Protein AF-J0CXT7-F1 (afdb_monomer)

Radius of gyration: 29.37 Å; Cα contacts (8 Å, |Δi|>4): 148; chains: 1; bounding box: 77×51×91 Å

Mean predicted aligned error: 16.29 Å

Foldseek 3Di:
DDDDPPVVVVVVCCVCCVPPVVVVPVPDDDDPPDPDPDPCDVVVVVPVVAFDPQLVQQLVQVWWWWWFDFDADPVRDDTDTDIDTDRSVCLRVQDDPDPPTRIDTPPGLRQPVVLLVLLLVLLVLVVVLVVPDPVDVPQDPVNVVVSVVSVVVSVVSVVVVVVVVVPDDDVVSNVVSNVNNVVVNVVVVPPPPPPPPPPPPDDDDDDDDDDPPPDPPVVVVVVVPPPPPPDPDDDPDDDDDD

Organism: Auricularia subglabra (strain TFB-10046 / SS5) (NCBI:txid717982)

InterPro domains:
  IPR019388 Fat storage-inducing transmembrane protein [PF10261] (48-131)
  IPR019388 Fat storage-inducing transmembrane protein [PF10261] (144-186)
  IPR019388 Fat storage-inducing transmembrane protein [PTHR23129] (106-190)

Solvent-accessible surface area (backbone atoms only — not comparable to full-atom values): 15304 Å² total; per-residue (Å²): 133,86,77,76,58,64,72,62,55,55,52,50,51,53,52,51,58,67,62,53,48,60,61,59,59,71,73,52,89,75,73,90,82,71,92,62,89,68,96,63,61,74,64,64,68,50,56,77,71,48,65,54,69,66,58,53,50,19,49,74,57,63,21,45,15,35,30,59,39,81,42,79,49,96,81,75,78,58,80,47,74,44,76,44,81,48,66,47,66,48,42,65,68,64,59,73,87,48,101,80,33,74,63,39,76,38,82,37,60,69,60,42,63,67,53,23,54,52,42,37,53,46,53,53,52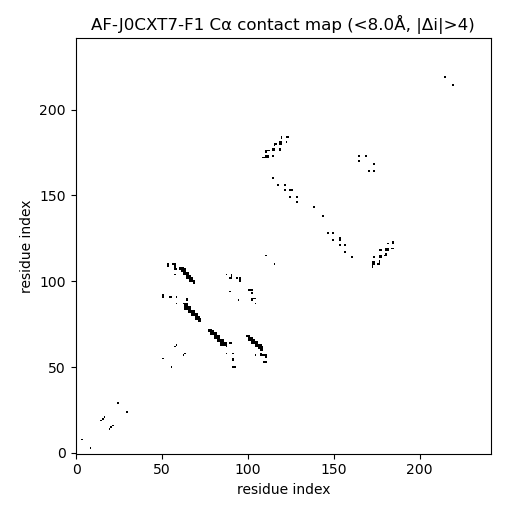,51,48,56,54,62,72,71,54,76,85,51,95,73,64,49,72,65,56,54,52,49,53,53,52,51,52,50,50,48,51,50,53,52,47,55,49,52,58,52,54,75,77,55,77,62,71,66,47,51,51,51,14,46,52,52,15,52,52,53,50,55,57,72,66,54,78,76,73,68,79,68,69,74,76,82,72,87,82,71,95,76,80,94,74,83,84,79,80,79,69,61,69,69,62,57,61,58,63,71,62,73,69,80,83,72,76,94,77,86,84,87,76,88,80,82,92,128

pLDDT: mean 71.26, std 15.74, range [32.5, 93.62]

Structure (mmCIF, N/CA/C/O backbone):
data_AF-J0CXT7-F1
#
_entry.id   AF-J0CXT7-F1
#
loop_
_atom_site.group_PDB
_atom_site.id
_atom_site.type_symbol
_atom_site.label_atom_id
_atom_site.label_alt_id
_atom_site.label_comp_id
_atom_site.label_asym_id
_atom_site.label_entity_id
_atom_site.label_seq_id
_atom_site.pdbx_PDB_ins_code
_atom_site.Cartn_x
_atom_site.Cartn_y
_atom_site.Cartn_z
_atom_site.occupancy
_atom_site.B_iso_or_equiv
_atom_site.auth_seq_id
_atom_site.auth_comp_id
_atom_site.auth_asym_id
_atom_site.auth_atom_id
_atom_site.pdbx_PDB_model_num
ATOM 1 N N . MET A 1 1 ? 24.341 11.330 8.373 1.00 32.50 1 MET A N 1
ATOM 2 C CA . MET A 1 1 ? 23.721 11.430 7.034 1.00 32.50 1 MET A CA 1
ATOM 3 C C . MET A 1 1 ? 24.306 12.651 6.348 1.00 32.50 1 MET A C 1
ATOM 5 O O . MET A 1 1 ? 24.223 13.713 6.956 1.00 32.50 1 MET A O 1
ATOM 9 N N . PRO A 1 2 ? 24.965 12.528 5.184 1.00 43.97 2 PRO A N 1
ATOM 10 C CA . PRO A 1 2 ? 25.492 13.695 4.497 1.00 43.97 2 PRO A CA 1
ATOM 11 C C . PRO A 1 2 ? 24.316 14.447 3.872 1.00 43.97 2 PRO A C 1
ATOM 13 O O . PRO A 1 2 ? 23.500 13.866 3.158 1.00 43.97 2 PRO A O 1
ATOM 16 N N . LEU A 1 3 ? 24.202 15.727 4.209 1.00 41.09 3 LEU A N 1
ATOM 17 C CA . LEU A 1 3 ? 23.276 16.648 3.569 1.00 41.09 3 LEU A CA 1
ATOM 18 C C . LEU A 1 3 ? 23.666 16.733 2.092 1.00 41.09 3 LEU A C 1
ATOM 20 O O . LEU A 1 3 ? 24.806 17.079 1.778 1.00 41.09 3 LEU A O 1
ATOM 24 N N . LEU A 1 4 ? 22.737 16.384 1.198 1.00 43.12 4 LEU A N 1
ATOM 25 C CA . LEU A 1 4 ? 22.879 16.693 -0.221 1.00 43.12 4 LEU A CA 1
ATOM 26 C C . LEU A 1 4 ? 23.173 18.195 -0.335 1.00 43.12 4 LEU A C 1
ATOM 28 O O . LEU A 1 4 ? 22.527 19.014 0.323 1.00 43.12 4 LEU A O 1
ATOM 32 N N . SER A 1 5 ? 24.179 18.561 -1.122 1.00 58.72 5 SER A N 1
ATOM 33 C CA . SER A 1 5 ? 24.510 19.962 -1.341 1.00 58.72 5 SER A CA 1
ATOM 34 C C . SER A 1 5 ? 23.296 20.669 -1.955 1.00 58.72 5 SER A C 1
ATOM 36 O O . SER A 1 5 ? 22.745 20.210 -2.955 1.00 58.72 5 SER A O 1
ATOM 38 N N . ARG A 1 6 ? 22.889 21.800 -1.356 1.00 66.19 6 ARG A N 1
ATOM 39 C CA . ARG A 1 6 ? 21.779 22.663 -1.812 1.00 66.19 6 ARG A CA 1
ATOM 40 C C . ARG A 1 6 ? 21.629 22.791 -3.341 1.00 66.19 6 ARG A C 1
ATOM 42 O O . ARG A 1 6 ? 20.509 22.612 -3.804 1.00 66.19 6 ARG A O 1
ATOM 49 N N . PRO A 1 7 ? 22.695 22.970 -4.152 1.00 63.66 7 PRO A N 1
ATOM 50 C CA . PRO A 1 7 ? 22.540 23.068 -5.608 1.00 63.66 7 PRO A CA 1
ATOM 51 C C . PRO A 1 7 ? 21.915 21.834 -6.279 1.00 63.66 7 PRO A C 1
ATOM 53 O O . PRO A 1 7 ? 21.236 21.971 -7.292 1.00 63.66 7 PRO A O 1
ATOM 56 N N . VAL A 1 8 ? 22.116 20.629 -5.737 1.00 62.97 8 VAL A N 1
ATOM 57 C CA . VAL A 1 8 ? 21.516 19.401 -6.291 1.00 62.97 8 VAL A CA 1
ATOM 58 C C . VAL A 1 8 ? 20.029 19.326 -5.946 1.00 62.97 8 VAL A C 1
ATOM 60 O O . VAL A 1 8 ? 19.229 18.853 -6.752 1.00 62.97 8 VAL A O 1
ATOM 63 N N . GLN A 1 9 ? 19.653 19.823 -4.769 1.00 64.62 9 GLN A N 1
ATOM 64 C CA . GLN A 1 9 ? 18.266 19.852 -4.319 1.00 64.62 9 GLN A CA 1
ATOM 65 C C . GLN A 1 9 ? 17.447 20.876 -5.116 1.00 64.62 9 GLN A C 1
ATOM 67 O O . GLN A 1 9 ? 16.367 20.541 -5.602 1.00 64.62 9 GLN A O 1
ATOM 72 N N . ASP A 1 10 ? 18.025 22.049 -5.379 1.00 63.94 10 ASP A N 1
ATOM 73 C CA . ASP A 1 10 ? 17.398 23.091 -6.196 1.00 63.94 10 ASP A CA 1
ATOM 74 C C . ASP A 1 10 ? 17.225 22.632 -7.659 1.00 63.94 10 ASP A C 1
ATOM 76 O O . ASP A 1 10 ? 16.180 22.853 -8.275 1.00 63.94 10 ASP A O 1
ATOM 80 N N . ALA A 1 11 ? 18.203 21.910 -8.222 1.00 60.38 11 ALA A N 1
ATOM 81 C CA . ALA A 1 11 ? 18.101 21.359 -9.577 1.00 60.38 11 ALA A CA 1
ATOM 82 C C . ALA A 1 11 ? 17.015 20.272 -9.698 1.00 60.38 11 ALA A C 1
ATOM 84 O O . ALA A 1 11 ? 16.321 20.188 -10.720 1.00 60.38 11 ALA A O 1
ATOM 85 N N . LEU A 1 12 ? 16.838 19.455 -8.654 1.00 53.53 12 LEU A N 1
ATOM 86 C CA . LEU A 1 12 ? 15.830 18.396 -8.624 1.00 53.53 12 LEU A CA 1
ATOM 87 C C . LEU A 1 12 ? 14.412 18.972 -8.486 1.00 53.53 12 LEU A C 1
ATOM 89 O O . LEU A 1 12 ? 13.514 18.549 -9.217 1.00 53.53 12 LEU A O 1
ATOM 93 N N . GLU A 1 13 ? 14.219 19.973 -7.621 1.00 60.25 13 GLU A N 1
ATOM 94 C CA . GLU A 1 13 ? 12.932 20.667 -7.475 1.00 60.25 13 GLU A CA 1
ATOM 95 C C . GLU A 1 13 ? 12.542 21.410 -8.755 1.00 60.25 13 GLU A C 1
ATOM 97 O O . GLU A 1 13 ? 11.406 21.284 -9.215 1.00 60.25 13 GLU A O 1
ATOM 102 N N . THR A 1 14 ? 13.491 22.095 -9.399 1.00 69.75 14 THR A N 1
ATOM 103 C CA . THR A 1 14 ? 13.219 22.837 -10.641 1.00 69.75 14 THR A CA 1
ATOM 104 C C . THR A 1 14 ? 12.844 21.898 -11.794 1.00 69.75 14 THR A C 1
ATOM 106 O O . THR A 1 14 ? 11.955 22.202 -12.593 1.00 69.75 14 THR A O 1
ATOM 109 N N . THR A 1 15 ? 13.462 20.716 -11.860 1.00 54.88 15 THR A N 1
ATOM 110 C CA . THR A 1 15 ? 13.179 19.729 -12.914 1.00 54.88 15 THR A CA 1
ATOM 111 C C . THR A 1 15 ? 11.826 19.042 -12.699 1.00 54.88 15 THR A C 1
ATOM 113 O O . THR A 1 15 ? 11.047 18.912 -13.648 1.00 54.88 15 THR A O 1
ATOM 116 N N . LEU A 1 16 ? 11.504 18.651 -11.460 1.00 47.69 16 LEU A N 1
ATOM 117 C CA . LEU A 1 16 ? 10.246 17.972 -11.125 1.00 47.69 16 LEU A CA 1
ATOM 118 C C . LEU A 1 16 ? 9.030 18.905 -11.199 1.00 47.69 16 LEU A C 1
ATOM 120 O O . LEU A 1 16 ? 7.997 18.517 -11.750 1.00 47.69 16 LEU A O 1
ATOM 124 N N . LEU A 1 17 ? 9.147 20.141 -10.705 1.00 51.38 17 LEU A N 1
ATOM 125 C CA . LEU A 1 17 ? 8.053 21.118 -10.743 1.00 51.38 17 LEU A CA 1
ATOM 126 C C . LEU A 1 17 ? 7.865 21.722 -12.142 1.00 51.38 17 LEU A C 1
ATOM 128 O O . LEU A 1 17 ? 6.733 21.987 -12.544 1.00 51.38 17 LEU A O 1
ATOM 132 N N . GLY A 1 18 ? 8.947 21.894 -12.910 1.00 48.88 18 GLY A N 1
ATOM 133 C CA . GLY A 1 18 ? 8.902 22.555 -14.215 1.00 48.88 18 GLY A CA 1
ATOM 134 C C . GLY A 1 18 ? 8.390 21.689 -15.370 1.00 48.88 18 GLY A C 1
ATOM 135 O O . GLY A 1 18 ? 7.760 22.214 -16.284 1.00 48.88 18 GLY A O 1
ATOM 136 N N . THR A 1 19 ? 8.630 20.371 -15.355 1.00 49.56 19 THR A N 1
ATOM 137 C CA . THR A 1 19 ? 8.323 19.514 -16.524 1.00 49.56 19 THR A CA 1
ATOM 138 C C . THR A 1 19 ? 7.198 18.509 -16.308 1.00 49.56 19 THR A C 1
ATOM 140 O O . THR A 1 19 ? 6.481 18.196 -17.257 1.00 49.56 19 THR A O 1
ATOM 143 N N . VAL A 1 20 ? 6.997 18.020 -15.082 1.00 46.44 20 VAL A N 1
ATOM 144 C CA . VAL A 1 20 ? 6.042 16.929 -14.818 1.00 46.44 20 VAL A CA 1
ATOM 145 C C . VAL A 1 20 ? 4.670 17.467 -14.404 1.00 46.44 20 VAL A C 1
ATOM 147 O O . VAL A 1 20 ? 3.638 16.990 -14.878 1.00 46.44 20 VAL A O 1
ATOM 150 N N . TYR A 1 21 ? 4.644 18.514 -13.579 1.00 40.66 21 TYR A N 1
ATOM 151 C CA . TYR A 1 21 ? 3.407 19.097 -13.055 1.00 40.66 21 TYR A CA 1
ATOM 152 C C . TYR A 1 21 ? 2.487 19.763 -14.102 1.00 40.66 21 TYR A C 1
ATOM 154 O O . TYR A 1 21 ? 1.280 19.502 -14.063 1.00 40.66 21 TYR A O 1
ATOM 162 N N . PRO A 1 22 ? 2.975 20.561 -15.077 1.00 48.91 22 PRO A N 1
ATOM 163 C CA . PRO A 1 22 ? 2.078 21.207 -16.042 1.00 48.91 22 PRO A CA 1
ATOM 164 C C . PRO A 1 22 ? 1.479 20.225 -17.065 1.00 48.91 22 PRO A C 1
ATOM 166 O O . PRO A 1 22 ? 0.385 20.462 -17.577 1.00 48.91 22 PRO A O 1
ATOM 169 N N . VAL A 1 23 ? 2.138 19.088 -17.320 1.00 47.50 23 VAL A N 1
ATOM 170 C CA . VAL A 1 23 ? 1.636 18.049 -18.241 1.00 47.50 23 VAL A CA 1
ATOM 171 C C . VAL A 1 23 ? 0.480 17.254 -17.617 1.00 47.50 23 VAL A C 1
ATOM 173 O O . VAL A 1 23 ? -0.478 16.909 -18.313 1.00 47.50 23 VAL A O 1
ATOM 176 N N . LEU A 1 24 ? 0.515 17.029 -16.299 1.00 42.69 24 LEU A N 1
ATOM 177 C CA . LEU A 1 24 ? -0.575 16.387 -15.554 1.00 42.69 24 LEU A CA 1
ATOM 178 C C . LEU A 1 24 ? -1.751 17.341 -15.286 1.00 42.69 24 LEU A C 1
ATOM 180 O O . LEU A 1 24 ? -2.903 16.921 -15.364 1.00 42.69 24 LEU A O 1
ATOM 184 N N . ALA A 1 25 ? -1.487 18.627 -15.027 1.00 48.12 25 ALA A N 1
ATOM 185 C CA . ALA A 1 25 ? -2.538 19.611 -14.751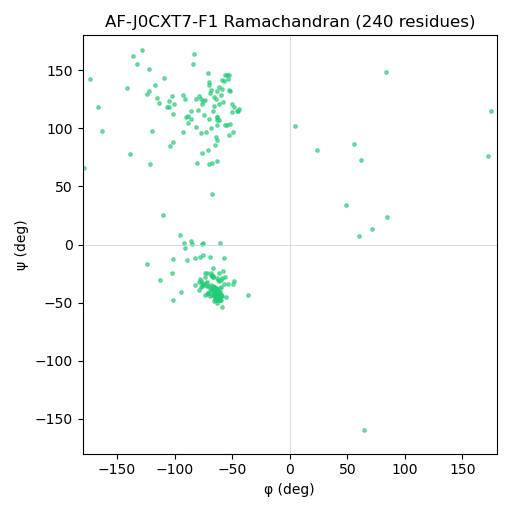 1.00 48.12 25 ALA A CA 1
ATOM 186 C C . ALA A 1 25 ? -3.337 20.030 -16.003 1.00 48.12 25 ALA A C 1
ATOM 188 O O . ALA A 1 25 ? -4.508 20.380 -15.892 1.00 48.12 25 ALA A O 1
ATOM 189 N N . SER A 1 26 ? -2.738 19.970 -17.199 1.00 49.56 26 SER A N 1
ATOM 190 C CA . SER A 1 26 ? -3.394 20.415 -18.440 1.00 49.56 26 SER A CA 1
ATOM 191 C C . SER A 1 26 ? -4.213 19.332 -19.160 1.00 49.56 26 SER A C 1
ATOM 193 O O . SER A 1 26 ? -4.967 19.666 -20.074 1.00 49.56 26 SER A O 1
ATOM 195 N N . THR A 1 27 ? -4.073 18.049 -18.810 1.00 48.03 27 THR A N 1
ATOM 196 C CA . THR A 1 27 ? -4.713 16.936 -19.547 1.00 48.03 27 THR A CA 1
ATOM 197 C C . THR A 1 27 ? -5.969 16.374 -18.876 1.00 48.03 27 THR A C 1
ATOM 199 O O . THR A 1 27 ? -6.761 15.701 -19.534 1.00 48.03 27 THR A O 1
ATOM 202 N N . CYS A 1 28 ? -6.222 16.732 -17.616 1.00 41.56 28 CYS A N 1
ATOM 203 C CA . CYS A 1 28 ? -7.461 16.436 -16.903 1.00 41.56 28 CYS A CA 1
ATOM 204 C C . CYS A 1 28 ? -8.095 17.764 -16.489 1.00 41.56 28 CYS A C 1
ATOM 206 O O . CYS A 1 28 ? -7.677 18.343 -15.494 1.00 41.56 28 CYS A O 1
ATOM 208 N N . GLY A 1 29 ? -9.059 18.266 -17.266 1.00 45.59 29 GLY A N 1
ATOM 209 C CA . GLY A 1 29 ? -9.725 19.549 -17.022 1.00 45.59 29 GLY A CA 1
ATOM 210 C C . GLY A 1 29 ? -10.287 19.666 -15.603 1.00 45.59 29 GLY A C 1
ATOM 211 O O . GLY A 1 29 ? -11.406 19.237 -15.331 1.00 45.59 29 GLY A O 1
ATOM 212 N N . TYR A 1 30 ? -9.499 20.249 -14.703 1.00 46.53 30 TYR A N 1
ATOM 213 C CA . TYR A 1 30 ? -9.924 20.663 -13.379 1.00 46.53 30 TYR A CA 1
ATOM 214 C C . TYR A 1 30 ? -10.454 22.089 -13.509 1.00 46.53 30 TYR A C 1
ATOM 216 O O . TYR A 1 30 ? -9.682 23.025 -13.695 1.00 46.53 30 TYR A O 1
ATOM 224 N N . ASP A 1 31 ? -11.779 22.231 -13.483 1.00 58.47 31 ASP A N 1
ATOM 225 C CA . ASP A 1 31 ? -12.474 23.518 -13.482 1.00 58.47 31 ASP A CA 1
ATOM 226 C C . ASP A 1 31 ? -12.586 24.031 -12.030 1.00 58.47 31 ASP A C 1
ATOM 228 O O . ASP A 1 31 ? -13.349 23.467 -11.238 1.00 58.47 31 ASP A O 1
ATOM 232 N N . PRO A 1 32 ? -11.836 25.079 -11.636 1.00 52.75 32 PRO A N 1
ATOM 233 C CA . PRO A 1 32 ? -11.856 25.604 -10.272 1.00 52.75 32 PRO A CA 1
ATOM 234 C C . PRO A 1 32 ? -13.117 26.433 -9.944 1.00 52.75 32 PRO A C 1
ATOM 236 O O . PRO A 1 32 ? -13.233 26.945 -8.831 1.00 52.75 32 PRO A O 1
ATOM 239 N N . GLY A 1 33 ? -14.076 26.583 -10.869 1.00 52.88 33 GLY A N 1
ATOM 240 C CA . GLY A 1 33 ? -15.165 27.561 -10.760 1.00 52.88 33 GLY A CA 1
ATOM 241 C C . GLY A 1 33 ? -16.466 27.112 -10.082 1.00 52.88 33 GLY A C 1
ATOM 242 O O . GLY A 1 33 ? -17.379 27.928 -9.941 1.00 52.88 33 GLY A O 1
ATOM 243 N N . ARG A 1 34 ? -16.617 25.849 -9.654 1.00 46.41 34 ARG A N 1
ATOM 244 C CA . ARG A 1 34 ? -17.921 25.317 -9.193 1.00 46.41 34 ARG A CA 1
ATOM 245 C C . ARG A 1 34 ? -17.908 24.794 -7.755 1.00 46.41 34 ARG A C 1
ATOM 247 O O . ARG A 1 34 ? -18.100 23.612 -7.490 1.00 46.41 34 ARG A O 1
ATOM 254 N N . SER A 1 35 ? -17.768 25.711 -6.798 1.00 49.69 35 SER A N 1
ATOM 255 C CA . SER A 1 35 ? -18.000 25.446 -5.371 1.00 49.69 35 SER A CA 1
ATOM 256 C C . SER A 1 35 ? -19.504 25.390 -5.053 1.00 49.69 35 SER A C 1
ATOM 258 O O . SER A 1 35 ? -20.107 26.333 -4.545 1.00 49.69 35 SER A O 1
ATOM 260 N N . ARG A 1 36 ? -20.143 24.259 -5.369 1.00 54.97 36 ARG A N 1
ATOM 261 C CA . ARG A 1 36 ? -21.344 23.792 -4.660 1.00 54.97 36 ARG A CA 1
ATOM 262 C C . ARG A 1 36 ? -20.944 22.510 -3.948 1.00 54.97 36 ARG A C 1
ATOM 264 O O . ARG A 1 36 ? -20.479 21.587 -4.606 1.00 54.97 36 ARG A O 1
ATOM 271 N N . ARG A 1 37 ? -21.090 22.466 -2.617 1.00 49.00 37 ARG A N 1
ATOM 272 C CA . ARG A 1 37 ? -20.783 21.277 -1.803 1.00 49.00 37 ARG A CA 1
ATOM 273 C C . ARG A 1 37 ? -21.472 20.054 -2.431 1.00 49.00 37 ARG A C 1
ATOM 275 O O . ARG A 1 37 ? -22.704 20.037 -2.461 1.00 49.00 37 ARG A O 1
ATOM 282 N N . PRO A 1 38 ? -20.726 19.068 -2.958 1.00 49.12 38 PRO A N 1
ATOM 283 C CA . PRO A 1 38 ? -21.343 17.915 -3.587 1.00 49.12 38 PRO A CA 1
ATOM 284 C C . PRO A 1 38 ? -22.048 17.062 -2.516 1.00 49.12 38 PRO A C 1
ATOM 286 O O . PRO A 1 38 ? -21.442 16.766 -1.480 1.00 49.12 38 PRO A O 1
ATOM 289 N N . PRO A 1 39 ? -2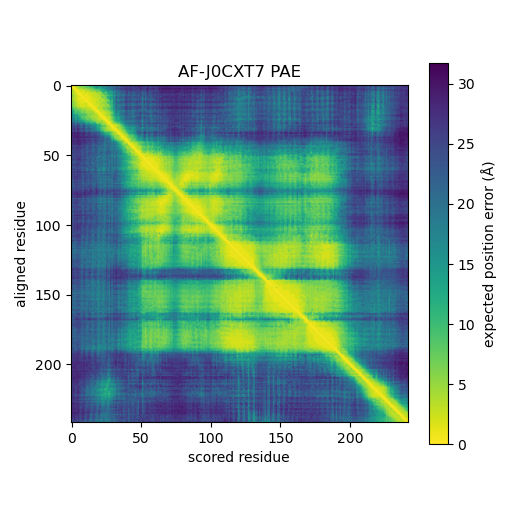3.305 16.635 -2.736 1.00 47.44 39 PRO A N 1
ATOM 290 C CA . PRO A 1 39 ? -23.932 15.564 -1.971 1.00 47.44 39 PRO A CA 1
ATOM 291 C C . PRO A 1 39 ? -23.258 14.246 -2.367 1.00 47.44 39 PRO A C 1
ATOM 293 O O . PRO A 1 39 ? -23.695 13.515 -3.247 1.00 47.44 39 PRO A O 1
ATOM 296 N N . GLY A 1 40 ? -22.106 14.004 -1.763 1.00 49.03 40 GLY A N 1
ATOM 297 C CA . GLY A 1 40 ? -21.233 12.887 -2.076 1.00 49.03 40 GLY A CA 1
ATOM 298 C C . GLY A 1 40 ? -20.046 12.954 -1.144 1.00 49.03 40 GLY A C 1
ATOM 299 O O . GLY A 1 40 ? -18.931 13.250 -1.562 1.00 49.03 40 GLY A O 1
ATOM 300 N N . SER A 1 41 ? -20.299 12.768 0.152 1.00 55.34 41 SER A N 1
A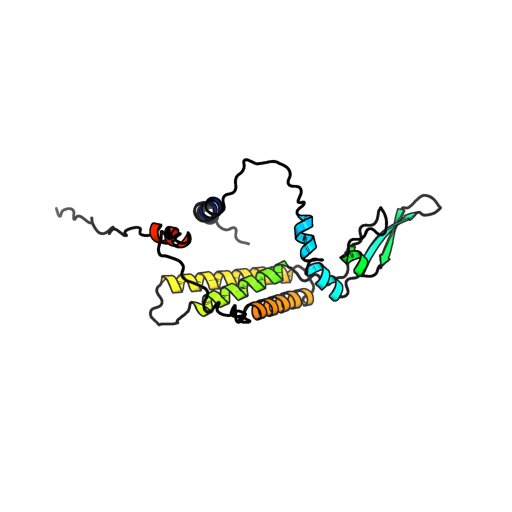TOM 301 C CA . SER A 1 41 ? -19.218 12.604 1.112 1.00 55.34 41 SER A CA 1
ATOM 302 C C . SER A 1 41 ? -18.300 11.478 0.602 1.00 55.34 41 SER A C 1
ATOM 304 O O . SER A 1 41 ? -18.801 10.420 0.216 1.00 55.34 41 SER A O 1
ATOM 306 N N . PRO A 1 42 ? -16.966 11.655 0.585 1.00 55.91 42 PRO A N 1
ATOM 307 C CA . PRO A 1 42 ? -16.016 10.643 0.096 1.00 55.91 42 PRO A CA 1
ATOM 308 C C . PRO A 1 42 ? -16.128 9.285 0.821 1.00 55.91 42 PRO A C 1
ATOM 310 O O . PRO A 1 42 ? -15.624 8.267 0.351 1.00 55.91 42 PRO A O 1
ATOM 313 N N . LEU A 1 43 ? -16.868 9.245 1.932 1.00 53.22 43 LEU A N 1
ATOM 314 C CA . LEU A 1 43 ? -17.280 8.035 2.638 1.00 53.22 43 LEU A CA 1
ATOM 315 C C . LEU A 1 43 ? -18.198 7.117 1.807 1.00 53.22 43 LEU A C 1
ATOM 317 O O . LEU A 1 43 ? -18.161 5.904 1.999 1.00 53.22 43 LEU A O 1
ATOM 321 N N . ALA A 1 44 ? -18.985 7.654 0.867 1.00 56.91 44 ALA A N 1
ATOM 322 C CA . ALA A 1 44 ? -19.890 6.860 0.035 1.00 56.91 44 ALA A CA 1
ATOM 323 C C . ALA A 1 44 ? -19.147 6.007 -1.007 1.00 56.91 44 ALA A C 1
ATOM 325 O O . ALA A 1 44 ? -19.584 4.902 -1.316 1.00 56.91 44 ALA A O 1
ATOM 326 N N . PHE A 1 45 ? -18.000 6.472 -1.518 1.00 56.00 45 PHE A N 1
ATOM 327 C CA . PHE A 1 45 ? -17.191 5.671 -2.444 1.00 56.00 45 PHE A CA 1
ATOM 328 C C . PHE A 1 45 ? -16.415 4.571 -1.704 1.00 56.00 45 PHE A C 1
ATOM 330 O O . PHE A 1 45 ? -16.301 3.447 -2.190 1.00 56.00 45 PHE A O 1
ATOM 337 N N . ALA A 1 46 ? -15.949 4.862 -0.483 1.00 54.72 46 ALA A N 1
ATOM 338 C CA . ALA A 1 46 ? -15.274 3.883 0.366 1.00 54.72 46 ALA A CA 1
ATOM 339 C C . ALA A 1 46 ? -16.207 2.750 0.839 1.00 54.72 46 ALA A C 1
ATOM 341 O O . ALA A 1 46 ? -15.743 1.629 1.038 1.00 54.72 46 ALA A O 1
ATOM 342 N N . SER A 1 47 ? -17.518 2.997 0.973 1.00 61.50 47 SER A N 1
ATOM 343 C CA . SER A 1 47 ? -18.465 1.970 1.434 1.00 61.50 47 SER A CA 1
ATOM 344 C C . SER A 1 47 ? -18.634 0.810 0.445 1.00 61.50 47 SER A C 1
ATOM 346 O O . SER A 1 47 ? -18.881 -0.319 0.868 1.00 61.50 47 SER A O 1
ATOM 348 N N . ARG A 1 48 ? -18.432 1.045 -0.862 1.00 68.69 48 ARG A N 1
ATOM 349 C CA . ARG A 1 48 ? -18.591 0.017 -1.905 1.00 68.69 48 ARG A CA 1
ATOM 350 C C . ARG A 1 48 ? -17.526 -1.083 -1.844 1.00 68.69 48 ARG A C 1
ATOM 352 O O . ARG A 1 48 ? -17.803 -2.206 -2.249 1.00 68.69 48 ARG A O 1
ATOM 359 N N . PHE A 1 49 ? -16.344 -0.796 -1.302 1.00 68.25 49 PHE A N 1
ATOM 360 C CA . PHE A 1 49 ? -15.265 -1.784 -1.150 1.00 68.25 49 PHE A CA 1
ATOM 361 C C . PHE A 1 49 ? -15.289 -2.504 0.212 1.00 68.25 49 PHE A C 1
ATOM 363 O O . PHE A 1 49 ? -14.468 -3.386 0.488 1.00 68.25 49 PHE A O 1
ATOM 370 N N . GLY A 1 50 ? -16.269 -2.177 1.060 1.00 76.56 50 GLY A N 1
ATOM 371 C CA . GLY A 1 50 ? -16.351 -2.688 2.420 1.00 76.56 50 GLY A CA 1
ATOM 372 C C . GLY A 1 50 ? -15.172 -2.225 3.292 1.00 76.56 50 GLY A C 1
ATOM 373 O O . GLY A 1 50 ? -14.508 -1.234 2.983 1.00 76.56 50 GLY A O 1
ATOM 374 N N . PRO A 1 51 ? -14.893 -2.929 4.402 1.00 77.00 51 PRO A N 1
ATOM 375 C CA . PRO A 1 51 ? -13.766 -2.620 5.276 1.00 77.00 51 PRO A CA 1
ATOM 376 C C . PRO A 1 51 ? -12.453 -2.658 4.499 1.00 77.00 51 PRO A C 1
ATOM 378 O O . PRO A 1 51 ? -12.255 -3.558 3.673 1.00 77.00 51 PRO A O 1
ATOM 381 N N . SER A 1 52 ? -11.548 -1.722 4.803 1.00 80.94 52 SER A N 1
ATOM 382 C CA . SER A 1 52 ? -10.226 -1.675 4.174 1.00 80.94 52 SER A CA 1
ATOM 383 C C . SER A 1 52 ? -9.517 -3.029 4.296 1.00 80.94 52 SER A C 1
ATOM 385 O O . SER A 1 52 ? -9.663 -3.716 5.312 1.00 80.94 52 SER A O 1
ATOM 387 N N . LEU A 1 53 ? -8.721 -3.409 3.290 1.00 75.00 53 LEU A N 1
ATOM 388 C CA . LEU A 1 53 ? -7.948 -4.658 3.324 1.00 75.00 53 LEU A CA 1
ATOM 389 C C . LEU A 1 53 ? -7.083 -4.761 4.587 1.00 75.00 53 LEU A C 1
ATOM 391 O O . LEU A 1 53 ? -6.970 -5.842 5.152 1.00 75.00 53 LEU A O 1
ATOM 395 N N . ARG A 1 54 ? -6.570 -3.628 5.090 1.00 74.38 54 ARG A N 1
ATOM 396 C CA . ARG A 1 54 ? -5.836 -3.569 6.364 1.00 74.38 54 ARG A CA 1
ATOM 397 C C . ARG A 1 54 ? -6.692 -4.017 7.545 1.00 74.38 54 ARG A C 1
ATOM 399 O O . ARG A 1 54 ? -6.232 -4.794 8.367 1.00 74.38 54 ARG A O 1
ATOM 406 N N . THR A 1 55 ? -7.950 -3.582 7.613 1.00 77.31 55 THR A N 1
ATOM 407 C CA . THR A 1 55 ? -8.880 -3.985 8.680 1.00 77.31 55 THR A CA 1
ATOM 408 C C . THR A 1 55 ? -9.193 -5.480 8.620 1.00 77.31 55 THR A C 1
ATOM 410 O O . THR A 1 55 ? -9.266 -6.127 9.658 1.00 77.31 55 THR A O 1
ATOM 413 N N . ARG A 1 56 ? -9.342 -6.040 7.413 1.00 82.06 56 ARG A N 1
ATOM 414 C CA . ARG A 1 56 ? -9.591 -7.478 7.224 1.00 82.06 56 ARG A CA 1
ATOM 415 C C . ARG A 1 56 ? -8.366 -8.316 7.581 1.00 82.06 56 ARG A C 1
ATOM 417 O O . ARG A 1 56 ? -8.502 -9.304 8.287 1.00 82.06 56 ARG A O 1
ATOM 424 N N . ALA A 1 57 ? -7.183 -7.895 7.134 1.00 78.31 57 ALA A N 1
ATOM 425 C CA . ALA A 1 57 ? -5.924 -8.551 7.467 1.00 78.31 57 ALA A CA 1
ATOM 426 C C . ALA A 1 57 ? -5.662 -8.519 8.978 1.00 78.31 57 ALA A C 1
ATOM 428 O O . ALA A 1 57 ? -5.327 -9.546 9.556 1.00 78.31 57 ALA A O 1
ATOM 429 N N . ALA A 1 58 ? -5.905 -7.378 9.631 1.00 80.69 58 ALA A N 1
ATOM 430 C CA . ALA A 1 58 ? -5.761 -7.270 11.075 1.00 80.69 58 ALA A CA 1
ATOM 431 C C . ALA A 1 58 ? -6.748 -8.197 11.811 1.00 80.69 58 ALA A C 1
ATOM 433 O O . ALA A 1 58 ? -6.330 -8.951 12.685 1.00 80.69 58 ALA A O 1
ATOM 434 N N . ALA A 1 59 ? -8.023 -8.238 11.409 1.00 84.06 59 ALA A N 1
ATOM 435 C CA . ALA A 1 59 ? -8.992 -9.175 11.986 1.00 84.06 59 ALA A CA 1
ATOM 436 C C . ALA A 1 59 ? -8.576 -10.650 11.796 1.00 84.06 59 ALA A C 1
ATOM 438 O O . ALA A 1 59 ? -8.632 -11.424 12.745 1.00 84.06 59 ALA A O 1
ATOM 439 N N . LEU A 1 60 ? -8.089 -11.027 10.605 1.00 83.00 60 LEU A N 1
ATOM 440 C CA . LEU A 1 60 ? -7.589 -12.382 10.321 1.00 83.00 60 LEU A CA 1
ATOM 441 C C . LEU A 1 60 ? -6.311 -12.728 11.096 1.00 83.00 60 LEU A C 1
ATOM 443 O O . LEU A 1 60 ? -6.072 -13.895 11.383 1.00 83.00 60 LEU A O 1
ATOM 447 N N . SER A 1 61 ? -5.502 -11.727 11.452 1.00 82.56 61 SER A N 1
ATOM 448 C CA . SER A 1 61 ? -4.280 -11.918 12.243 1.00 82.56 61 SER A CA 1
ATOM 449 C C . SER A 1 61 ? -4.525 -12.161 13.737 1.00 82.56 61 SER A C 1
ATOM 451 O O . SER A 1 61 ? -3.565 -12.306 14.486 1.00 82.56 61 SER A O 1
ATOM 453 N N . GLY A 1 62 ? -5.787 -12.192 14.178 1.00 86.81 62 GLY A N 1
ATOM 454 C CA . GLY A 1 62 ? -6.142 -12.340 15.591 1.00 86.81 62 GLY A CA 1
ATOM 455 C C . GLY A 1 62 ? -6.144 -11.022 16.364 1.00 86.81 62 GLY A C 1
ATOM 456 O O . GLY A 1 62 ? -5.982 -11.028 17.581 1.00 86.81 62 GLY A O 1
ATOM 457 N N . ALA A 1 63 ? -6.320 -9.884 15.684 1.00 88.81 63 ALA A N 1
ATOM 458 C CA . ALA A 1 63 ? -6.479 -8.610 16.372 1.00 88.81 63 ALA A CA 1
ATOM 459 C C . ALA A 1 63 ? -7.725 -8.619 17.269 1.00 88.81 63 ALA A C 1
ATOM 461 O O . ALA A 1 63 ? -8.818 -8.998 16.843 1.00 88.81 63 ALA A O 1
ATOM 462 N N . GLU A 1 64 ? -7.573 -8.116 18.488 1.00 92.31 64 GLU A N 1
ATOM 463 C CA . GLU A 1 64 ? -8.655 -8.012 19.457 1.00 92.31 64 GLU A CA 1
ATOM 464 C C . GLU A 1 64 ? -9.311 -6.633 19.353 1.00 92.31 64 GLU A C 1
ATOM 466 O O . GLU A 1 64 ? -8.649 -5.589 19.395 1.00 92.31 64 GLU A O 1
ATOM 471 N N . CYS A 1 65 ? -10.635 -6.610 19.220 1.00 92.00 65 CYS A N 1
ATOM 472 C CA . CYS A 1 65 ? -11.393 -5.373 19.315 1.00 92.00 65 CYS A CA 1
ATOM 473 C C . CYS A 1 65 ? -11.572 -5.032 20.793 1.00 92.00 65 CYS A C 1
ATOM 475 O O . CYS A 1 65 ? -12.228 -5.768 21.525 1.00 92.00 65 CYS A O 1
ATOM 477 N N . VAL A 1 66 ? -11.002 -3.917 21.239 1.00 93.38 66 VAL A N 1
ATOM 478 C CA . VAL A 1 66 ? -11.146 -3.448 22.619 1.00 93.38 66 VAL A CA 1
ATOM 479 C C . VAL A 1 66 ? -11.848 -2.108 22.648 1.00 93.38 66 VAL A C 1
ATOM 481 O O . VAL A 1 66 ? -11.589 -1.204 21.847 1.00 93.38 66 VAL A O 1
ATOM 484 N N . ILE A 1 67 ? -12.760 -1.994 23.603 1.00 92.56 67 ILE A N 1
ATOM 485 C CA . ILE A 1 67 ? -13.488 -0.769 23.895 1.00 92.56 67 ILE A CA 1
ATOM 486 C C . ILE A 1 67 ? -13.079 -0.326 25.289 1.00 92.56 67 ILE A C 1
ATOM 488 O O . ILE A 1 67 ? -13.164 -1.092 26.246 1.00 92.56 67 ILE A O 1
ATOM 492 N N . GLN A 1 68 ? -12.625 0.919 25.392 1.00 90.75 68 GLN A N 1
ATOM 493 C CA . GLN A 1 68 ? -12.368 1.559 26.673 1.00 90.75 68 GLN A CA 1
ATOM 494 C C . GLN A 1 68 ? -13.661 2.220 27.139 1.00 90.75 68 GLN A C 1
ATOM 496 O O . GLN A 1 68 ? -14.135 3.179 26.526 1.00 90.75 68 GLN A O 1
ATOM 501 N N . LEU A 1 69 ? -14.252 1.666 28.192 1.00 90.06 69 LEU A N 1
ATOM 502 C CA . LEU A 1 69 ? -15.445 2.206 28.828 1.00 90.06 69 LEU A CA 1
ATOM 503 C C . LEU A 1 69 ? -15.010 2.934 30.107 1.00 90.06 69 LEU A C 1
ATOM 505 O O . LEU A 1 69 ? -14.284 2.345 30.912 1.00 90.06 69 LEU A O 1
ATOM 509 N N . PRO A 1 70 ? -15.414 4.200 30.312 1.00 87.62 70 PRO A N 1
ATOM 510 C CA . PRO A 1 70 ? -15.236 4.837 31.607 1.00 87.62 70 PRO A CA 1
ATOM 511 C C . PRO A 1 70 ? -16.110 4.097 32.621 1.00 87.62 70 PRO A C 1
ATOM 513 O O . PRO A 1 70 ? -17.310 3.927 32.390 1.00 87.62 70 PRO A O 1
ATOM 516 N N . TRP A 1 71 ? -15.518 3.648 33.723 1.00 85.88 71 TRP A N 1
ATOM 517 C CA . TRP A 1 71 ? -16.267 3.078 34.838 1.00 85.88 71 TRP A CA 1
ATOM 518 C C . TRP A 1 71 ? -16.231 4.043 36.022 1.00 85.88 71 TRP A C 1
ATOM 520 O O . TRP A 1 71 ? -15.239 4.737 36.248 1.00 85.88 71 TRP A O 1
ATOM 530 N N . TYR A 1 72 ? -17.347 4.120 36.745 1.00 86.56 72 TYR A N 1
ATOM 531 C CA . TYR A 1 72 ? -17.520 5.026 37.876 1.00 86.56 72 TYR A CA 1
ATOM 532 C C . TYR A 1 72 ? -17.435 4.230 39.178 1.00 86.56 72 TYR A C 1
ATOM 534 O O . TYR A 1 72 ? -18.188 3.274 39.373 1.00 86.56 72 TYR A O 1
ATOM 542 N N . THR A 1 73 ? -16.523 4.623 40.068 1.00 85.62 73 THR A N 1
ATOM 543 C CA . THR A 1 73 ? -16.500 4.127 41.449 1.00 85.62 73 THR A CA 1
ATOM 544 C C . THR A 1 73 ? -17.696 4.704 42.222 1.00 85.62 73 THR A C 1
ATOM 546 O O . THR A 1 73 ? -17.966 5.902 42.110 1.00 85.62 73 THR A O 1
ATOM 549 N N . PRO A 1 74 ? -18.408 3.911 43.047 1.00 83.56 74 PRO A N 1
ATOM 550 C CA . PRO A 1 74 ? -19.512 4.410 43.880 1.00 83.56 74 PRO A CA 1
ATOM 551 C C . PRO A 1 74 ? -19.102 5.533 44.846 1.00 83.56 74 PRO A C 1
ATOM 553 O O . PRO A 1 74 ? -19.938 6.315 45.283 1.00 83.56 74 PRO A O 1
ATOM 556 N N . THR A 1 75 ? -17.813 5.620 45.172 1.00 88.56 75 THR A N 1
ATOM 557 C CA . THR A 1 75 ? -17.212 6.607 46.077 1.00 88.56 75 THR A CA 1
ATOM 558 C C . THR A 1 75 ? -16.837 7.935 45.408 1.00 88.56 75 THR A C 1
ATOM 560 O O . THR A 1 75 ? -16.319 8.817 46.084 1.00 88.56 75 THR A O 1
ATOM 563 N N . GLY A 1 76 ? -17.122 8.120 44.112 1.00 82.12 76 GLY A N 1
ATOM 564 C CA . GLY A 1 76 ? -17.101 9.437 43.460 1.00 82.12 76 GLY A CA 1
ATOM 565 C C . GLY A 1 76 ? -15.723 10.070 43.223 1.00 82.12 76 GLY A C 1
ATOM 566 O O . GLY A 1 76 ? -15.672 11.257 42.915 1.00 82.12 76 GLY A O 1
ATOM 567 N N . GLY A 1 77 ? -14.626 9.315 43.357 1.00 82.06 77 GLY A N 1
ATOM 568 C CA . GLY A 1 77 ? -13.259 9.857 43.286 1.00 82.06 77 GLY A CA 1
ATOM 569 C C . GLY A 1 77 ? -12.532 9.624 41.960 1.00 82.06 77 GLY A C 1
ATOM 570 O O . GLY A 1 77 ? -12.003 10.568 41.384 1.00 82.06 77 GLY A O 1
ATOM 571 N N . ASP A 1 78 ? -12.550 8.392 41.440 1.00 78.06 78 ASP A N 1
ATOM 572 C CA . ASP A 1 78 ? -11.692 8.002 40.313 1.00 78.06 78 ASP A CA 1
ATOM 573 C C . ASP A 1 78 ? -12.495 7.455 39.125 1.00 78.06 78 ASP A C 1
ATOM 575 O O . ASP A 1 78 ? -13.321 6.545 39.272 1.00 78.06 78 ASP A O 1
ATOM 579 N N . VAL A 1 79 ? -12.222 8.002 37.933 1.00 82.31 79 VAL A N 1
ATOM 580 C CA . VAL A 1 79 ? -12.697 7.485 36.641 1.00 82.31 79 VAL A CA 1
ATOM 581 C C . VAL A 1 79 ? -11.623 6.556 36.093 1.00 82.31 79 VAL A C 1
ATOM 583 O O . VAL A 1 79 ? -10.646 7.000 35.491 1.00 82.31 79 VAL A O 1
ATOM 586 N N . GLY A 1 80 ? -11.785 5.254 36.303 1.00 86.88 80 GLY A N 1
ATOM 587 C CA . GLY A 1 80 ? -10.926 4.280 35.645 1.00 86.88 80 GLY A CA 1
ATOM 588 C C . GLY A 1 80 ? -11.417 3.955 34.228 1.00 86.88 80 GLY A C 1
ATOM 589 O O . GLY A 1 80 ? -12.565 4.218 33.858 1.00 86.88 80 GLY A O 1
ATOM 590 N N . ALA A 1 81 ? -10.546 3.344 33.424 1.00 87.69 81 ALA A N 1
ATOM 591 C CA . ALA A 1 81 ? -10.899 2.800 32.114 1.00 87.69 81 ALA A CA 1
ATOM 592 C C . ALA A 1 81 ? -10.977 1.272 32.199 1.00 87.69 81 ALA A C 1
ATOM 594 O O . ALA A 1 81 ? -9.982 0.611 32.493 1.00 87.69 81 ALA A O 1
ATOM 595 N N . GLN A 1 82 ? -12.155 0.705 31.940 1.00 90.06 82 GLN A N 1
ATOM 596 C CA . GLN A 1 82 ? -12.324 -0.737 31.812 1.00 90.06 82 GLN A CA 1
ATOM 597 C C . GLN A 1 82 ? -12.128 -1.097 30.344 1.00 90.06 82 GLN A C 1
ATOM 599 O O . GLN A 1 82 ? -12.782 -0.539 29.460 1.00 90.06 82 GLN A O 1
ATOM 604 N N . VAL A 1 83 ? -11.207 -2.020 30.084 1.00 91.31 83 VAL A N 1
ATOM 605 C CA . VAL A 1 83 ? -10.967 -2.551 28.744 1.00 91.31 83 VAL A CA 1
ATOM 606 C C . VAL A 1 83 ? -11.863 -3.770 28.564 1.00 91.31 83 VAL A C 1
ATOM 608 O O . VAL A 1 83 ? -11.646 -4.797 29.201 1.00 91.31 83 VAL A O 1
ATOM 611 N N . LEU A 1 84 ? -12.887 -3.641 27.723 1.00 92.50 84 LEU A N 1
ATOM 612 C CA . LEU A 1 84 ? -13.762 -4.748 27.350 1.00 92.50 84 LEU A CA 1
ATOM 613 C C . LEU A 1 84 ? -13.349 -5.271 25.975 1.00 92.50 84 LEU A C 1
ATOM 615 O O . LEU A 1 84 ? -13.376 -4.523 24.994 1.00 92.50 84 LEU A O 1
ATOM 619 N N . THR A 1 85 ? -12.987 -6.550 25.909 1.00 93.31 85 THR A N 1
ATOM 620 C CA . THR A 1 85 ? -12.743 -7.244 24.642 1.00 93.31 85 THR A CA 1
ATOM 621 C C . THR A 1 85 ? -14.079 -7.635 24.022 1.00 93.31 85 THR A C 1
ATOM 623 O O . THR A 1 85 ? -14.927 -8.245 24.669 1.00 93.31 85 THR A O 1
ATOM 626 N N . VAL A 1 86 ? -14.274 -7.257 22.765 1.00 92.19 86 VAL A N 1
ATOM 627 C CA . VAL A 1 86 ? -15.505 -7.454 21.998 1.00 92.19 86 VAL A CA 1
ATOM 628 C C . VAL A 1 86 ? -15.164 -8.268 20.743 1.00 92.19 86 VAL A C 1
ATOM 630 O O . VAL A 1 86 ? -14.034 -8.174 20.254 1.00 92.19 86 VAL A O 1
ATOM 633 N N . PRO A 1 87 ? -16.095 -9.063 20.187 1.00 90.94 87 PRO A N 1
ATOM 634 C CA . PRO A 1 87 ? -15.868 -9.742 18.914 1.00 90.94 87 PRO A CA 1
ATOM 635 C C . PRO A 1 87 ? -15.441 -8.769 17.796 1.00 90.94 87 PRO A C 1
ATOM 637 O O . PRO A 1 87 ? -15.896 -7.618 17.733 1.00 90.94 87 PRO A O 1
ATOM 640 N N . ALA A 1 88 ? -14.528 -9.205 16.921 1.00 87.50 88 ALA A N 1
ATOM 641 C CA . ALA A 1 88 ? -13.881 -8.347 15.924 1.00 87.50 88 ALA A CA 1
ATOM 642 C C . ALA A 1 88 ? -14.874 -7.720 14.925 1.00 87.50 88 ALA A C 1
ATOM 644 O O . ALA A 1 88 ? -14.618 -6.639 14.383 1.00 87.50 88 ALA A O 1
ATOM 645 N N . GLU A 1 89 ? -16.038 -8.343 14.726 1.00 86.56 89 GLU A N 1
ATOM 646 C CA . GLU A 1 89 ? -17.103 -7.890 13.830 1.00 86.56 89 GLU A CA 1
ATOM 647 C C . GLU A 1 89 ? -17.583 -6.478 14.189 1.00 86.56 89 GLU A C 1
ATOM 649 O O . GLU A 1 89 ? -17.879 -5.678 13.296 1.00 86.56 89 GLU A O 1
ATOM 654 N N . TYR A 1 90 ? -17.592 -6.128 15.478 1.00 87.81 90 TYR A N 1
ATOM 655 C CA . TYR A 1 90 ? -18.020 -4.810 15.947 1.00 87.81 90 TYR A CA 1
ATOM 656 C C . TYR A 1 90 ? -17.044 -3.699 15.537 1.00 87.81 90 TYR A C 1
ATOM 658 O O . TYR A 1 90 ? -17.472 -2.631 15.090 1.00 87.81 90 TYR A O 1
ATOM 666 N N . CYS A 1 91 ? -15.735 -3.961 15.603 1.00 87.94 91 CYS A N 1
ATOM 667 C CA . CYS A 1 91 ? -14.715 -3.033 15.109 1.00 87.94 91 CYS A CA 1
ATOM 668 C C . CYS A 1 91 ? -14.762 -2.895 13.580 1.00 87.94 91 CYS A C 1
ATOM 670 O O . CYS A 1 91 ? -14.591 -1.796 13.048 1.00 87.94 91 CYS A O 1
ATOM 672 N N . VAL A 1 92 ? -15.007 -3.997 12.865 1.00 85.94 92 VAL A N 1
ATOM 673 C CA . VAL A 1 92 ? -15.053 -4.021 11.395 1.00 85.94 92 VAL A CA 1
ATOM 674 C C . VAL A 1 92 ? -16.257 -3.241 10.863 1.00 85.94 92 VAL A C 1
ATOM 676 O O . VAL A 1 92 ? -16.117 -2.460 9.922 1.00 85.94 92 VAL A O 1
ATOM 679 N N . GLN A 1 93 ? -17.429 -3.408 11.482 1.00 86.44 93 GLN A N 1
ATOM 680 C CA . GLN A 1 93 ? -18.655 -2.710 11.085 1.00 86.44 93 GLN A CA 1
ATOM 681 C C . GLN A 1 93 ? -18.710 -1.256 11.575 1.00 86.44 93 GLN A C 1
ATOM 683 O O . GLN A 1 93 ? -19.591 -0.510 11.148 1.00 86.44 93 GLN A O 1
ATOM 688 N N . ARG A 1 94 ? -17.794 -0.850 12.470 1.00 80.12 94 ARG A N 1
ATOM 689 C CA . ARG A 1 94 ? -17.777 0.465 13.136 1.00 80.12 94 ARG A CA 1
ATOM 690 C C . ARG A 1 94 ? -19.133 0.849 13.741 1.00 80.12 94 ARG A C 1
ATOM 692 O O . ARG A 1 94 ? -19.499 2.024 13.750 1.00 80.12 94 ARG A O 1
ATOM 699 N N . ARG A 1 95 ? -19.893 -0.135 14.233 1.00 80.31 95 ARG A N 1
ATOM 700 C CA . ARG A 1 95 ? -21.182 0.133 14.877 1.00 80.31 95 ARG A CA 1
ATOM 701 C C . ARG A 1 95 ? -20.928 0.665 16.289 1.00 80.31 95 ARG A C 1
ATOM 703 O O . ARG A 1 95 ? -20.219 0.003 17.048 1.00 80.31 95 ARG A O 1
ATOM 710 N N . PRO A 1 96 ? -21.470 1.840 16.654 1.00 78.94 96 PRO A N 1
ATOM 711 C CA . PRO A 1 96 ? -21.356 2.334 18.017 1.00 78.94 96 PRO A CA 1
ATOM 712 C C . PRO A 1 96 ? -22.140 1.400 18.943 1.00 78.94 96 PRO A C 1
ATOM 714 O O . PRO A 1 96 ? -23.342 1.220 18.771 1.00 78.94 96 PRO A O 1
ATOM 717 N N . ILE A 1 97 ? -21.452 0.784 19.903 1.00 81.44 97 ILE A N 1
ATOM 718 C CA . ILE A 1 97 ? -22.094 -0.030 20.949 1.00 81.44 97 ILE A CA 1
ATOM 719 C C . ILE A 1 97 ? -22.617 0.881 22.062 1.00 81.44 97 ILE A C 1
ATOM 721 O O . ILE A 1 97 ? -23.674 0.641 22.636 1.00 81.44 97 ILE A O 1
ATOM 725 N N . THR A 1 98 ? -21.887 1.960 22.342 1.00 82.25 98 THR A N 1
ATOM 726 C CA . THR A 1 98 ? -22.251 2.984 23.322 1.00 82.25 98 THR A CA 1
ATOM 727 C C . THR A 1 98 ? -21.982 4.370 22.741 1.00 82.25 98 THR A C 1
ATOM 729 O O . THR A 1 98 ? -21.228 4.526 21.781 1.00 82.25 98 THR A O 1
ATOM 732 N N . THR A 1 99 ? -22.579 5.405 23.329 1.00 79.56 99 THR A N 1
ATOM 733 C CA . THR A 1 99 ? -22.416 6.802 22.891 1.00 79.56 99 THR A CA 1
ATOM 734 C C . THR A 1 99 ? -21.022 7.379 23.153 1.00 79.56 99 THR A C 1
ATOM 736 O O . THR A 1 99 ? -20.718 8.462 22.660 1.00 79.56 99 THR A O 1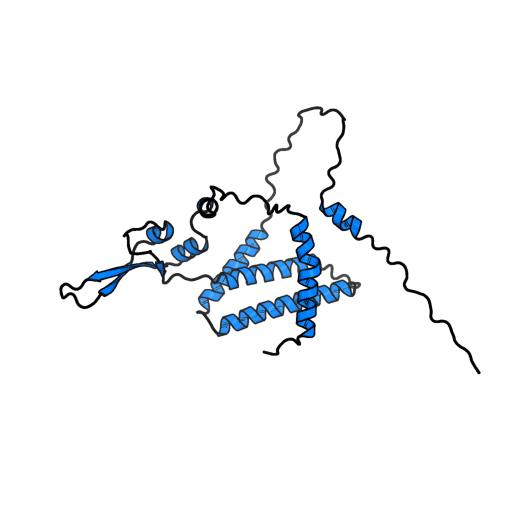
ATOM 739 N N . ARG A 1 100 ? -20.170 6.690 23.927 1.00 74.81 100 ARG A N 1
ATOM 740 C CA . ARG A 1 100 ? -18.868 7.216 24.379 1.00 74.81 100 ARG A CA 1
ATOM 741 C C . ARG A 1 100 ? -17.657 6.351 24.017 1.00 74.81 100 ARG A C 1
ATOM 743 O O . ARG A 1 100 ? -16.543 6.859 24.062 1.00 74.81 100 ARG A O 1
ATOM 750 N N . GLY A 1 101 ? -17.842 5.084 23.645 1.00 78.06 101 GLY A N 1
ATOM 751 C CA . GLY A 1 101 ? -16.738 4.182 23.305 1.00 78.06 101 GLY A CA 1
ATOM 752 C C . GLY A 1 101 ? -16.563 4.025 21.797 1.00 78.06 101 GLY A C 1
ATOM 753 O O . GLY A 1 101 ? -17.403 3.409 21.145 1.00 78.06 101 GLY A O 1
ATOM 754 N N . ILE A 1 102 ? -15.458 4.530 21.238 1.00 81.25 102 ILE A N 1
ATOM 755 C CA . ILE A 1 102 ? -15.068 4.206 19.857 1.00 81.25 102 ILE A CA 1
ATOM 756 C C . ILE A 1 102 ? -14.275 2.895 19.898 1.00 81.25 102 ILE A C 1
ATOM 758 O O . ILE A 1 102 ? -13.182 2.886 20.471 1.00 81.25 102 ILE A O 1
ATOM 762 N N . PRO A 1 103 ? -14.781 1.799 19.304 1.00 85.19 103 PRO A N 1
ATOM 763 C CA . PRO A 1 103 ? -14.059 0.537 19.289 1.00 85.19 103 PRO A CA 1
ATOM 764 C C . PRO A 1 103 ? -12.745 0.684 18.517 1.00 85.19 103 PRO A C 1
ATOM 766 O O . PRO A 1 103 ? -12.718 1.244 17.415 1.00 85.19 103 PRO A O 1
ATOM 769 N N . ARG A 1 104 ? -11.645 0.195 19.100 1.00 84.94 104 ARG A N 1
ATOM 770 C CA . ARG A 1 104 ? -10.327 0.179 18.460 1.00 84.94 104 ARG A CA 1
ATOM 771 C C . ARG A 1 104 ? -9.805 -1.245 18.383 1.00 84.94 104 ARG A C 1
ATOM 773 O O . ARG A 1 104 ? -9.818 -1.986 19.360 1.00 84.94 104 ARG A O 1
ATOM 780 N N . LEU A 1 105 ? -9.331 -1.610 17.199 1.00 87.12 105 LEU A N 1
ATOM 781 C CA . LEU A 1 105 ? -8.626 -2.865 16.995 1.00 87.12 105 LEU A CA 1
ATOM 782 C C . LEU A 1 105 ? -7.218 -2.707 17.583 1.00 87.12 105 LEU A C 1
ATOM 784 O O . LEU A 1 105 ? -6.500 -1.778 17.212 1.00 87.12 105 LEU A O 1
ATOM 788 N N . THR A 1 106 ? -6.839 -3.577 18.511 1.00 85.38 106 THR A N 1
ATOM 789 C CA . THR A 1 106 ? -5.498 -3.610 19.112 1.00 85.38 106 THR A CA 1
ATOM 790 C C . THR A 1 106 ? -4.930 -5.022 19.012 1.00 85.38 106 THR A C 1
ATOM 792 O O . THR A 1 106 ? -5.650 -5.947 18.644 1.00 85.38 106 THR A O 1
ATOM 795 N N . ARG A 1 107 ? -3.629 -5.197 19.276 1.00 82.38 107 ARG A N 1
ATOM 796 C CA . ARG A 1 107 ? -2.921 -6.494 19.184 1.00 82.38 107 ARG A CA 1
ATOM 797 C C . ARG A 1 107 ? -2.921 -7.168 17.805 1.00 82.38 107 ARG A C 1
ATOM 799 O O . ARG A 1 107 ? -2.453 -8.290 17.679 1.00 82.38 107 ARG A O 1
ATOM 806 N N . GLY A 1 108 ? -3.414 -6.487 16.775 1.00 79.81 108 GLY A N 1
ATOM 807 C CA . GLY A 1 108 ? -3.328 -6.971 15.407 1.00 79.81 108 GLY A CA 1
ATOM 808 C C . GLY A 1 108 ? -1.912 -6.902 14.872 1.00 79.81 108 GLY A C 1
ATOM 809 O O . GLY A 1 108 ? -1.169 -5.973 15.189 1.00 79.81 108 GLY A O 1
ATOM 810 N N . HIS A 1 109 ? -1.584 -7.857 14.010 1.00 81.12 109 HIS A N 1
ATOM 811 C CA . HIS A 1 109 ? -0.370 -7.819 13.214 1.00 81.12 109 HIS A CA 1
ATOM 812 C C . HIS A 1 109 ? -0.493 -6.684 12.193 1.00 81.12 109 HIS A C 1
ATOM 814 O O . HIS A 1 109 ? -1.200 -6.811 11.188 1.00 81.12 109 HIS A O 1
ATOM 820 N N . ASP A 1 110 ? 0.134 -5.539 12.470 1.00 68.06 110 ASP A N 1
ATOM 821 C CA . ASP A 1 110 ? 0.117 -4.406 11.546 1.00 68.06 110 ASP A CA 1
ATOM 822 C C . ASP A 1 110 ? 1.094 -4.687 10.403 1.00 68.06 110 ASP A C 1
ATOM 824 O O . ASP A 1 110 ? 2.307 -4.489 10.501 1.00 68.06 110 ASP A O 1
ATOM 828 N N . VAL A 1 111 ? 0.563 -5.206 9.295 1.00 73.12 111 VAL A N 1
ATOM 829 C CA . VAL A 1 111 ? 1.342 -5.344 8.066 1.00 73.12 111 VAL A CA 1
ATOM 830 C C . VAL A 1 111 ? 1.723 -3.939 7.618 1.00 73.12 111 VAL A C 1
ATOM 832 O O . VAL A 1 111 ? 0.882 -3.195 7.110 1.00 73.12 111 VAL A O 1
ATOM 835 N N . SER A 1 112 ? 3.001 -3.587 7.788 1.00 77.44 112 SER A N 1
ATOM 836 C CA . SER A 1 112 ? 3.517 -2.271 7.418 1.00 77.44 112 SER A CA 1
ATOM 837 C C . SER A 1 112 ? 3.199 -1.973 5.955 1.00 77.44 112 SER A C 1
ATOM 839 O O . SER A 1 112 ? 3.849 -2.466 5.029 1.00 77.44 112 SER A O 1
ATOM 841 N N . GLY A 1 113 ? 2.183 -1.134 5.745 1.00 79.06 113 GLY A N 1
ATOM 842 C CA . GLY A 1 113 ? 1.767 -0.718 4.410 1.00 79.06 113 GLY A CA 1
ATOM 843 C C . GLY A 1 113 ? 2.900 -0.021 3.655 1.00 79.06 113 GLY A C 1
ATOM 844 O O . GLY A 1 113 ? 2.965 -0.127 2.435 1.00 79.06 113 GLY A O 1
ATOM 845 N N . GLY A 1 114 ? 3.817 0.636 4.377 1.00 80.88 114 GLY A N 1
ATOM 846 C CA . GLY A 1 114 ? 5.023 1.228 3.800 1.00 80.88 114 GLY A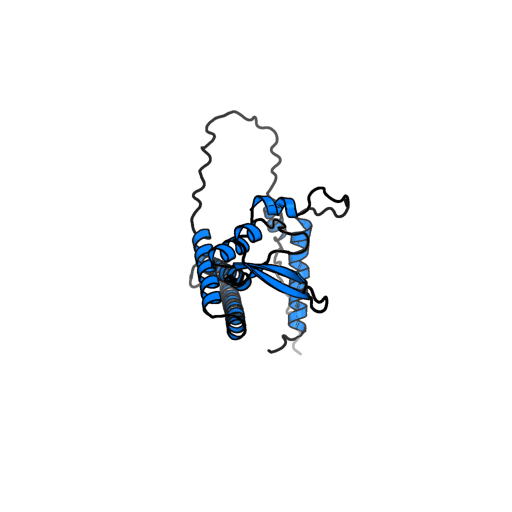 CA 1
ATOM 847 C C . GLY A 1 114 ? 5.970 0.175 3.223 1.00 80.88 114 GLY A C 1
ATOM 848 O O . GLY A 1 114 ? 6.388 0.301 2.077 1.00 80.88 114 GLY A O 1
ATOM 849 N N . ILE A 1 115 ? 6.246 -0.902 3.969 1.00 83.38 115 ILE A N 1
ATOM 850 C CA . ILE A 1 115 ? 7.085 -2.010 3.479 1.00 83.38 115 ILE A CA 1
ATOM 851 C C . ILE A 1 115 ? 6.415 -2.716 2.300 1.00 83.38 115 ILE A C 1
ATOM 853 O O . ILE A 1 115 ? 7.094 -3.048 1.330 1.00 83.38 115 ILE A O 1
ATOM 857 N N . PHE A 1 116 ? 5.097 -2.921 2.360 1.00 84.56 116 PHE A N 1
ATOM 858 C CA . PHE A 1 116 ? 4.341 -3.519 1.262 1.00 84.56 116 PHE A CA 1
ATOM 859 C C . PHE A 1 116 ? 4.471 -2.700 -0.031 1.00 84.56 116 PHE A C 1
ATOM 861 O O . PHE A 1 116 ? 4.885 -3.243 -1.054 1.00 84.56 116 PHE A O 1
ATOM 868 N N . LEU A 1 117 ? 4.170 -1.396 0.017 1.00 84.62 117 LEU A N 1
ATOM 869 C CA . LEU A 1 117 ? 4.225 -0.530 -1.163 1.00 84.62 117 LEU A CA 1
ATOM 870 C C . LEU A 1 117 ? 5.642 -0.411 -1.723 1.00 84.62 117 LEU A C 1
ATOM 872 O O . LEU A 1 117 ? 5.806 -0.447 -2.939 1.00 84.62 117 LEU A O 1
ATOM 876 N N . LEU A 1 118 ? 6.658 -0.322 -0.859 1.00 86.62 118 LEU A N 1
ATOM 877 C CA . LEU A 1 118 ? 8.041 -0.236 -1.321 1.00 86.62 118 LEU A CA 1
ATOM 878 C C . LEU A 1 118 ? 8.540 -1.560 -1.917 1.00 86.62 118 LEU A C 1
ATOM 880 O O . LEU A 1 118 ? 9.287 -1.560 -2.888 1.00 86.62 118 LEU A O 1
ATOM 884 N N . SER A 1 119 ? 8.112 -2.700 -1.367 1.00 88.12 119 SER A N 1
ATOM 885 C CA . SER A 1 119 ? 8.435 -4.010 -1.950 1.00 88.12 119 SER A CA 1
ATOM 886 C C . SER A 1 119 ? 7.795 -4.156 -3.327 1.00 88.12 119 SER A C 1
ATOM 888 O O . SER A 1 119 ? 8.456 -4.594 -4.265 1.00 88.12 119 SER A O 1
ATOM 890 N N . LEU A 1 120 ? 6.532 -3.738 -3.462 1.00 86.75 120 LEU A N 1
ATOM 891 C CA . LEU A 1 120 ? 5.829 -3.752 -4.739 1.00 86.75 120 LEU A CA 1
ATOM 892 C C . LEU A 1 120 ? 6.512 -2.831 -5.760 1.00 86.75 120 LEU A C 1
ATOM 894 O O . LEU A 1 120 ? 6.743 -3.265 -6.881 1.00 86.75 120 LEU A O 1
ATOM 898 N N . SER A 1 121 ? 6.903 -1.610 -5.368 1.00 90.31 121 SER A N 1
ATOM 899 C CA . SER A 1 121 ? 7.573 -0.667 -6.273 1.00 90.31 121 SER A CA 1
ATOM 900 C C . SER A 1 121 ? 8.957 -1.141 -6.716 1.00 90.31 121 SER A C 1
ATOM 902 O O . SER A 1 121 ? 9.338 -0.912 -7.858 1.00 90.31 121 SER A O 1
ATOM 904 N N . ILE A 1 122 ? 9.719 -1.807 -5.840 1.00 89.44 122 ILE A N 1
ATOM 905 C CA . ILE A 1 122 ? 11.012 -2.404 -6.207 1.00 89.44 122 ILE A CA 1
ATOM 906 C C . ILE A 1 122 ? 10.804 -3.519 -7.237 1.00 89.44 122 ILE A C 1
ATOM 908 O O . ILE A 1 122 ? 11.499 -3.542 -8.248 1.00 89.44 122 ILE A O 1
ATOM 912 N N . LEU A 1 123 ? 9.852 -4.426 -7.000 1.00 89.69 123 LEU A N 1
ATOM 913 C CA . LEU A 1 123 ? 9.605 -5.564 -7.889 1.00 89.69 123 LEU A CA 1
ATOM 914 C C . LEU A 1 123 ? 9.133 -5.121 -9.278 1.00 89.69 123 LEU A C 1
ATOM 916 O O . LEU A 1 123 ? 9.618 -5.658 -10.268 1.00 89.69 123 LEU A O 1
ATOM 920 N N . THR A 1 124 ? 8.254 -4.117 -9.363 1.00 89.00 124 THR A N 1
ATOM 921 C CA . THR A 1 124 ? 7.818 -3.568 -10.658 1.00 89.00 124 THR A CA 1
ATOM 922 C C . THR A 1 124 ? 8.963 -2.895 -11.407 1.00 89.00 124 THR A C 1
ATOM 924 O O . THR A 1 124 ? 9.113 -3.093 -12.602 1.00 89.00 124 THR A O 1
ATOM 927 N N . LEU A 1 125 ? 9.818 -2.151 -10.701 1.00 87.94 125 LEU A N 1
ATOM 928 C CA . LEU A 1 125 ? 10.951 -1.462 -11.318 1.00 87.94 125 LEU A CA 1
ATOM 929 C C . LEU A 1 125 ? 12.005 -2.449 -11.847 1.00 87.94 125 LEU A C 1
ATOM 931 O O . LEU A 1 125 ? 12.611 -2.218 -12.888 1.00 87.94 125 LEU A O 1
ATOM 935 N N . VAL A 1 126 ? 12.235 -3.552 -11.126 1.00 87.19 126 VAL A N 1
ATOM 936 C CA . VAL A 1 126 ? 13.135 -4.630 -11.566 1.00 87.19 126 VAL A CA 1
ATOM 937 C C . VAL A 1 126 ? 12.580 -5.330 -12.801 1.00 87.19 126 VAL A C 1
ATOM 939 O O . VAL A 1 126 ? 13.351 -5.676 -13.691 1.00 87.19 126 VAL A O 1
ATOM 942 N N . ASP A 1 127 ? 11.266 -5.525 -12.861 1.00 89.62 127 ASP A N 1
ATOM 943 C CA . ASP A 1 127 ? 10.606 -6.134 -14.009 1.00 89.62 127 ASP A CA 1
ATOM 944 C C . ASP A 1 127 ? 10.735 -5.275 -15.269 1.00 89.62 127 ASP A C 1
ATOM 946 O O . ASP A 1 127 ? 11.178 -5.793 -16.289 1.00 89.62 127 ASP A O 1
ATOM 950 N N . ASP A 1 128 ? 10.474 -3.967 -15.165 1.00 86.69 128 ASP A N 1
ATOM 951 C CA . ASP A 1 128 ? 10.644 -3.021 -16.276 1.00 86.69 128 ASP A CA 1
ATOM 952 C C . ASP A 1 128 ? 12.081 -3.079 -16.831 1.00 86.69 128 ASP A C 1
ATOM 954 O O . ASP A 1 128 ? 12.293 -3.191 -18.040 1.00 86.69 128 ASP A O 1
ATOM 958 N N . VAL A 1 129 ? 13.084 -3.100 -15.942 1.00 82.56 129 VAL A N 1
ATOM 959 C CA . VAL A 1 129 ? 14.504 -3.225 -16.323 1.00 82.56 129 VAL A CA 1
ATOM 960 C C . VAL A 1 129 ? 14.817 -4.580 -16.953 1.00 82.56 129 VAL A C 1
ATOM 962 O O . VAL A 1 129 ? 15.600 -4.645 -17.899 1.00 82.56 129 VAL A O 1
ATOM 965 N N . ALA A 1 130 ? 14.243 -5.663 -16.430 1.00 84.31 130 ALA A N 1
ATOM 966 C CA . ALA A 1 130 ? 14.471 -7.007 -16.945 1.00 84.31 130 ALA A CA 1
ATOM 967 C C . ALA A 1 130 ? 13.850 -7.197 -18.336 1.00 84.31 130 ALA A C 1
ATOM 969 O O . ALA A 1 130 ? 14.428 -7.894 -19.168 1.00 84.31 130 ALA A O 1
ATOM 970 N N . THR A 1 131 ? 12.701 -6.569 -18.605 1.00 82.62 131 THR A N 1
ATOM 971 C CA . THR A 1 131 ? 12.030 -6.636 -19.909 1.00 82.62 131 THR A CA 1
ATOM 972 C C . THR A 1 131 ? 12.661 -5.733 -20.967 1.00 82.62 131 THR A C 1
ATOM 974 O O . THR A 1 131 ? 12.645 -6.095 -22.142 1.00 82.62 131 THR A O 1
ATOM 977 N N . ASP A 1 132 ? 13.259 -4.604 -20.571 1.00 69.69 132 ASP A N 1
ATOM 978 C CA . ASP A 1 132 ? 13.873 -3.632 -21.491 1.00 69.69 132 ASP A CA 1
ATOM 979 C C . ASP A 1 132 ? 15.326 -3.957 -21.881 1.00 69.69 132 ASP A C 1
ATOM 981 O O . ASP A 1 132 ? 15.943 -3.206 -22.641 1.00 69.69 132 ASP A O 1
ATOM 985 N N . ALA A 1 133 ? 15.894 -5.062 -21.390 1.00 61.44 133 ALA A N 1
ATOM 986 C CA . ALA A 1 133 ? 17.284 -5.430 -21.640 1.00 61.44 133 ALA A CA 1
ATOM 987 C C . ALA A 1 133 ? 17.432 -6.564 -22.678 1.00 61.44 133 ALA A C 1
ATOM 989 O O . ALA A 1 133 ? 17.650 -7.717 -22.298 1.00 61.44 133 ALA A O 1
ATOM 990 N N . PRO A 1 134 ? 17.441 -6.282 -23.998 1.00 59.75 134 PRO A N 1
ATOM 991 C CA . PRO A 1 134 ? 18.260 -7.079 -24.891 1.00 59.75 134 PRO A CA 1
ATOM 992 C C . PRO A 1 134 ? 19.716 -6.710 -24.580 1.00 59.75 134 PRO A C 1
ATOM 994 O O . PRO A 1 134 ? 20.167 -5.602 -24.872 1.00 59.75 134 PRO A O 1
ATOM 997 N N . PHE A 1 135 ? 20.451 -7.621 -23.938 1.00 58.88 135 PHE A N 1
ATOM 998 C CA . PHE A 1 135 ? 21.899 -7.522 -23.701 1.00 58.88 135 PHE A CA 1
ATOM 999 C C . PHE A 1 135 ? 22.701 -7.628 -25.013 1.00 58.88 135 PHE A C 1
ATOM 1001 O O . PHE A 1 135 ? 23.713 -8.323 -25.088 1.00 58.88 135 PHE A O 1
ATOM 1008 N N . ASP A 1 136 ? 22.259 -6.952 -26.070 1.00 71.56 136 ASP A N 1
ATOM 1009 C CA . ASP A 1 136 ? 23.036 -6.830 -27.287 1.00 71.56 136 ASP A CA 1
ATOM 1010 C C . ASP A 1 136 ? 24.240 -5.933 -26.990 1.00 71.56 136 ASP A C 1
ATOM 1012 O O . ASP A 1 136 ? 24.120 -4.844 -26.422 1.00 71.56 136 ASP A O 1
ATOM 1016 N N . ALA A 1 137 ? 25.427 -6.399 -27.378 1.00 57.59 137 ALA A N 1
ATOM 1017 C CA . ALA A 1 137 ? 26.732 -5.817 -27.049 1.00 57.59 137 ALA A CA 1
ATOM 1018 C C . ALA A 1 137 ? 26.952 -4.363 -27.540 1.00 57.59 137 ALA A C 1
ATOM 1020 O O . ALA A 1 137 ? 28.018 -3.789 -27.321 1.00 57.59 137 ALA A O 1
ATOM 1021 N N . LEU A 1 138 ? 25.948 -3.755 -28.183 1.00 61.44 138 LEU A N 1
ATOM 1022 C CA . LEU A 1 138 ? 25.904 -2.357 -28.615 1.00 61.44 138 LEU A CA 1
ATOM 1023 C C . LEU A 1 138 ? 24.905 -1.503 -27.811 1.00 61.44 138 LEU A C 1
ATOM 1025 O O . LEU A 1 138 ? 24.431 -0.483 -28.316 1.00 61.44 138 LEU A O 1
ATOM 1029 N N . ALA A 1 139 ? 24.591 -1.885 -26.568 1.00 64.69 139 ALA A N 1
ATOM 1030 C CA . ALA A 1 139 ? 23.789 -1.067 -25.663 1.00 64.69 139 ALA A CA 1
ATOM 1031 C C . ALA A 1 139 ? 24.277 0.392 -25.689 1.00 64.69 139 ALA A C 1
ATOM 1033 O O . ALA A 1 139 ? 25.419 0.712 -25.339 1.00 64.69 139 ALA A O 1
ATOM 1034 N N . SER A 1 140 ? 23.411 1.285 -26.167 1.00 78.44 140 SER A N 1
ATOM 1035 C CA . SER A 1 140 ? 23.721 2.708 -26.266 1.00 78.44 140 SER A CA 1
ATOM 1036 C C . SER A 1 140 ? 24.125 3.228 -24.881 1.00 78.44 140 SER A C 1
ATOM 1038 O O . SER A 1 140 ? 23.579 2.792 -23.867 1.00 78.44 140 SER A O 1
ATOM 1040 N N . ARG A 1 141 ? 25.060 4.188 -24.802 1.00 79.19 141 ARG A N 1
ATOM 1041 C CA . ARG A 1 141 ? 25.493 4.779 -23.514 1.00 79.19 141 ARG A CA 1
ATOM 1042 C C . ARG A 1 141 ? 24.309 5.204 -22.635 1.00 79.19 141 ARG A C 1
ATOM 1044 O O . ARG A 1 141 ? 24.397 5.115 -21.418 1.00 79.19 141 ARG A O 1
ATOM 1051 N N . VAL A 1 142 ? 23.204 5.604 -23.266 1.00 78.44 142 VAL A N 1
ATOM 1052 C CA . VAL A 1 142 ? 21.941 5.972 -22.618 1.00 78.44 142 VAL A CA 1
ATOM 1053 C C . VAL A 1 142 ? 21.307 4.789 -21.873 1.00 78.44 142 VAL A C 1
ATOM 1055 O O . VAL A 1 142 ? 20.943 4.945 -20.709 1.00 78.44 142 VAL A O 1
ATOM 1058 N N . GLN A 1 143 ? 21.226 3.605 -22.488 1.00 81.19 143 GLN A N 1
ATOM 1059 C CA . GLN A 1 143 ? 20.690 2.393 -21.852 1.00 81.19 143 GLN A CA 1
ATOM 1060 C C . GLN A 1 143 ? 21.547 1.953 -20.664 1.00 81.19 143 GLN A C 1
ATOM 1062 O O . GLN A 1 143 ? 21.007 1.632 -19.608 1.00 81.19 143 GLN A O 1
ATOM 1067 N N . LEU A 1 144 ? 22.877 2.025 -20.794 1.00 83.50 144 LEU A N 1
ATOM 1068 C CA . LEU A 1 144 ? 23.785 1.714 -19.688 1.00 83.50 144 LEU A CA 1
ATOM 1069 C C . LEU A 1 144 ? 23.578 2.680 -18.514 1.00 83.50 144 LEU A C 1
ATOM 1071 O O . LEU A 1 144 ? 23.423 2.245 -17.375 1.00 83.50 144 LEU A O 1
ATOM 1075 N N . THR A 1 145 ? 23.528 3.991 -18.779 1.00 85.25 145 THR A N 1
ATOM 1076 C CA . THR A 1 145 ? 23.293 4.986 -17.723 1.00 85.25 145 THR A CA 1
ATOM 1077 C C . THR A 1 145 ? 21.920 4.835 -17.077 1.00 85.25 145 THR A C 1
ATOM 1079 O O . THR A 1 145 ? 21.812 4.983 -15.863 1.00 85.25 145 THR A O 1
ATOM 1082 N N . GLY A 1 146 ? 20.892 4.494 -17.862 1.00 84.56 146 GLY A N 1
ATOM 1083 C CA . GLY A 1 146 ? 19.546 4.227 -17.362 1.00 84.56 146 GLY A CA 1
ATOM 1084 C C . GLY A 1 146 ? 19.522 3.013 -16.438 1.00 84.56 146 GLY A C 1
ATOM 1085 O O . GLY A 1 146 ? 19.080 3.129 -15.301 1.00 84.56 146 GLY A O 1
ATOM 1086 N N . GLY A 1 147 ? 20.089 1.885 -16.872 1.00 83.69 147 GLY A N 1
ATOM 1087 C CA . GLY A 1 147 ? 20.185 0.675 -16.054 1.00 83.69 147 GLY A CA 1
ATOM 1088 C C . GLY A 1 147 ? 20.949 0.900 -14.746 1.00 83.69 147 GLY A C 1
ATOM 1089 O O . GLY A 1 147 ? 20.480 0.497 -13.683 1.00 83.69 147 GLY A O 1
ATOM 1090 N N . VAL A 1 148 ? 22.082 1.611 -14.796 1.00 86.06 148 VAL A N 1
ATOM 1091 C CA . VAL A 1 148 ? 22.866 1.963 -13.598 1.00 86.06 148 VAL A CA 1
ATOM 1092 C C . VAL A 1 148 ? 22.074 2.873 -12.657 1.00 86.06 148 VAL A C 1
ATOM 1094 O O . VAL A 1 148 ? 22.063 2.633 -11.450 1.00 86.06 148 VAL A O 1
ATOM 1097 N N . ALA A 1 149 ? 21.385 3.891 -13.182 1.00 87.44 149 ALA A N 1
ATOM 1098 C CA . ALA A 1 149 ? 20.561 4.788 -12.374 1.00 87.44 149 ALA A CA 1
ATOM 1099 C C . ALA A 1 149 ? 19.409 4.036 -11.690 1.00 87.44 149 ALA A C 1
ATOM 1101 O O . ALA A 1 149 ? 19.172 4.223 -10.495 1.00 87.44 149 ALA A O 1
ATOM 1102 N N . THR A 1 150 ? 18.737 3.140 -12.413 1.00 86.19 150 THR A N 1
ATOM 1103 C CA . THR A 1 150 ? 17.652 2.324 -11.865 1.00 86.19 150 THR A CA 1
ATOM 1104 C C . THR A 1 150 ? 18.166 1.345 -10.811 1.00 86.19 150 THR A C 1
ATOM 1106 O O . THR A 1 150 ? 17.593 1.261 -9.726 1.00 86.19 150 THR A O 1
ATOM 1109 N N . ALA A 1 151 ? 19.295 0.672 -11.056 1.00 84.94 151 ALA A N 1
ATOM 1110 C CA . ALA A 1 151 ? 19.930 -0.205 -10.072 1.00 84.94 151 ALA A CA 1
ATOM 1111 C C . ALA A 1 151 ? 20.343 0.556 -8.798 1.00 84.94 151 ALA A C 1
ATOM 1113 O O . ALA A 1 151 ? 20.119 0.072 -7.686 1.00 84.94 151 ALA A O 1
ATOM 1114 N N . ALA A 1 152 ? 20.883 1.771 -8.940 1.00 91.19 152 ALA A N 1
ATOM 1115 C CA . ALA A 1 152 ? 21.215 2.633 -7.808 1.00 91.19 152 ALA A CA 1
ATOM 1116 C C . ALA A 1 152 ? 19.965 3.041 -7.010 1.00 91.19 152 ALA A C 1
ATOM 1118 O O . ALA A 1 152 ? 19.998 3.038 -5.778 1.00 91.19 152 ALA A O 1
ATOM 1119 N N . LEU A 1 153 ? 18.850 3.333 -7.688 1.00 89.19 153 LEU A N 1
ATOM 1120 C CA . LEU A 1 153 ? 17.577 3.649 -7.040 1.00 89.19 153 LEU A CA 1
ATOM 1121 C C . LEU A 1 153 ? 17.018 2.445 -6.266 1.00 89.19 153 LEU A C 1
ATOM 1123 O O . LEU A 1 153 ? 16.604 2.602 -5.117 1.00 89.19 153 LEU A O 1
ATOM 1127 N N . VAL A 1 154 ? 17.078 1.236 -6.841 1.00 87.50 154 VAL A N 1
ATOM 1128 C CA . VAL A 1 154 ? 16.700 -0.011 -6.149 1.00 87.50 154 VAL A CA 1
ATOM 1129 C C . VAL A 1 154 ? 17.559 -0.222 -4.909 1.00 87.50 154 VAL A C 1
ATOM 1131 O O . VAL A 1 154 ? 17.020 -0.489 -3.835 1.00 87.50 154 VAL A O 1
ATOM 1134 N N . ALA A 1 155 ? 18.881 -0.069 -5.027 1.00 88.38 155 ALA A N 1
ATOM 1135 C CA . ALA A 1 155 ? 19.800 -0.214 -3.904 1.00 88.38 155 ALA A CA 1
ATOM 1136 C C . ALA A 1 155 ? 19.509 0.810 -2.795 1.00 88.38 155 ALA A C 1
ATOM 1138 O O . ALA A 1 155 ? 19.467 0.447 -1.618 1.00 88.38 155 ALA A O 1
ATOM 1139 N N . LEU A 1 156 ? 19.230 2.068 -3.158 1.00 91.94 156 LEU A N 1
ATOM 1140 C CA . LEU A 1 156 ? 18.853 3.121 -2.216 1.00 91.94 156 LEU A CA 1
ATOM 1141 C C . LEU A 1 156 ? 17.539 2.794 -1.495 1.00 91.94 156 LEU A C 1
ATOM 1143 O O . LEU A 1 156 ? 17.457 2.932 -0.275 1.00 91.94 156 LEU A O 1
ATOM 1147 N N . TRP A 1 157 ? 16.519 2.321 -2.213 1.00 88.88 157 TRP A N 1
ATOM 1148 C CA . TRP A 1 157 ? 15.249 1.909 -1.608 1.00 88.88 157 TRP A CA 1
ATOM 1149 C C . TRP A 1 157 ? 15.412 0.692 -0.695 1.00 88.88 157 TRP A C 1
ATOM 1151 O O . TRP A 1 157 ? 14.846 0.663 0.400 1.00 88.88 157 TRP A O 1
ATOM 1161 N N . HIS A 1 158 ? 16.237 -0.279 -1.088 1.00 85.00 158 HIS A N 1
ATOM 1162 C CA . HIS A 1 158 ? 16.561 -1.430 -0.247 1.00 85.00 158 HIS A CA 1
ATOM 1163 C C . HIS A 1 158 ? 17.311 -1.010 1.023 1.00 85.00 158 HIS A C 1
ATOM 1165 O O . HIS A 1 158 ? 17.026 -1.511 2.110 1.00 85.00 158 HIS A O 1
ATOM 1171 N N . TRP A 1 159 ? 18.216 -0.036 0.914 1.00 88.88 159 TRP A N 1
ATOM 1172 C CA . TRP A 1 159 ? 18.908 0.554 2.055 1.00 88.88 159 TRP A CA 1
ATOM 1173 C C . TRP A 1 159 ? 17.949 1.300 2.991 1.00 88.88 159 TRP A C 1
ATOM 1175 O O . TRP A 1 159 ? 18.005 1.109 4.205 1.00 88.88 159 TRP A O 1
ATOM 1185 N N . MET A 1 160 ? 17.016 2.095 2.456 1.00 86.50 160 MET A N 1
ATOM 1186 C CA . MET A 1 160 ? 15.973 2.749 3.259 1.00 86.50 160 MET A CA 1
ATOM 1187 C C . MET A 1 160 ? 15.090 1.727 3.995 1.00 86.50 160 MET A C 1
ATOM 1189 O O . MET A 1 160 ? 14.746 1.946 5.162 1.00 86.50 160 MET A O 1
ATOM 1193 N N . LEU A 1 161 ? 14.776 0.583 3.370 1.00 80.50 161 LEU A N 1
ATOM 1194 C CA . LEU A 1 161 ? 14.109 -0.540 4.046 1.00 80.50 161 LEU A CA 1
ATOM 1195 C C . LEU A 1 161 ? 14.976 -1.135 5.144 1.00 80.50 161 LEU A C 1
ATOM 1197 O O . LEU A 1 161 ? 14.494 -1.364 6.247 1.00 80.50 161 LEU A O 1
ATOM 1201 N N . LEU A 1 162 ? 16.252 -1.387 4.868 1.00 81.62 162 LEU A N 1
ATOM 1202 C CA . LEU A 1 162 ? 17.162 -1.959 5.851 1.00 81.62 162 LEU A CA 1
ATOM 1203 C C . LEU A 1 162 ? 17.281 -1.048 7.079 1.00 81.62 162 LEU A C 1
ATOM 1205 O O . LEU A 1 162 ? 17.140 -1.521 8.204 1.00 81.62 162 LEU A O 1
ATOM 1209 N N . MET A 1 163 ? 17.421 0.262 6.877 1.00 82.12 163 MET A N 1
ATOM 1210 C CA . MET A 1 163 ? 17.513 1.231 7.972 1.00 82.12 163 MET A CA 1
ATOM 1211 C C . MET A 1 163 ? 16.204 1.351 8.759 1.00 82.12 163 MET A C 1
ATOM 1213 O O . MET A 1 163 ? 16.236 1.412 9.984 1.00 82.12 163 MET A O 1
ATOM 1217 N N . THR A 1 164 ? 15.038 1.290 8.109 1.00 73.56 164 THR A N 1
ATOM 1218 C CA . THR A 1 164 ? 13.754 1.229 8.838 1.00 73.56 164 THR A CA 1
ATOM 1219 C C . THR A 1 164 ? 13.577 -0.089 9.595 1.00 73.56 164 THR A C 1
ATOM 1221 O O . THR A 1 164 ? 12.930 -0.117 10.645 1.00 73.56 164 THR A O 1
ATOM 1224 N N . ARG A 1 165 ? 14.206 -1.181 9.134 1.00 64.81 165 ARG A N 1
ATOM 1225 C CA . ARG A 1 165 ? 14.176 -2.476 9.823 1.00 64.81 165 ARG A CA 1
ATOM 1226 C C . ARG A 1 165 ? 15.029 -2.539 11.084 1.00 64.81 165 ARG A C 1
ATOM 1228 O O . ARG A 1 165 ? 14.708 -3.357 11.941 1.00 64.81 165 ARG A O 1
ATOM 1235 N N . VAL A 1 166 ? 16.060 -1.717 11.225 1.00 75.75 166 VAL A N 1
ATOM 1236 C CA . VAL A 1 166 ? 16.899 -1.738 12.433 1.00 75.75 166 VAL A CA 1
ATOM 1237 C C . VAL A 1 166 ? 16.169 -1.132 13.635 1.00 75.75 166 VAL A C 1
ATOM 1239 O O . VAL A 1 166 ? 16.343 -1.609 14.750 1.00 75.75 166 VAL A O 1
ATOM 1242 N N . TYR A 1 167 ? 15.314 -0.129 13.419 1.00 68.69 167 TYR A N 1
ATOM 1243 C CA . TYR A 1 167 ? 14.833 0.714 14.520 1.00 68.69 167 TYR A CA 1
ATOM 1244 C C . TYR A 1 167 ? 13.418 0.421 15.024 1.00 68.69 167 TYR A C 1
ATOM 1246 O O . TYR A 1 167 ? 13.122 0.721 16.176 1.00 68.69 167 TYR A O 1
ATOM 1254 N N . PHE A 1 168 ? 12.537 -0.166 14.211 1.00 57.44 168 PHE A N 1
ATOM 1255 C CA . PHE A 1 168 ? 11.126 -0.306 14.584 1.00 57.44 168 PHE A CA 1
ATOM 1256 C C . PHE A 1 168 ? 10.577 -1.661 14.132 1.00 57.44 168 PHE A C 1
ATOM 1258 O O . PHE A 1 168 ? 10.816 -2.045 12.991 1.00 57.44 168 PHE A O 1
ATOM 1265 N N . HIS A 1 169 ? 9.831 -2.356 14.999 1.00 59.62 169 HIS A N 1
ATOM 1266 C CA . HIS A 1 169 ? 9.076 -3.608 14.762 1.00 59.62 169 HIS A CA 1
ATOM 1267 C C . HIS A 1 169 ? 9.816 -4.953 14.845 1.00 59.62 169 HIS A C 1
ATOM 1269 O O . HIS A 1 169 ? 10.982 -5.081 14.451 1.00 59.62 169 HIS A O 1
ATOM 1275 N N . LEU A 1 170 ? 9.072 -5.982 15.282 1.00 79.62 170 LEU A N 1
ATOM 1276 C CA . LEU A 1 170 ? 9.499 -7.383 15.292 1.00 79.62 170 LEU A CA 1
ATOM 1277 C C . LEU A 1 170 ? 9.858 -7.841 13.861 1.00 79.62 170 LEU A C 1
ATOM 1279 O O . LEU A 1 170 ? 9.162 -7.490 12.904 1.00 79.62 170 LEU A O 1
ATOM 1283 N N . PRO A 1 171 ? 10.913 -8.659 13.672 1.00 77.44 171 PRO A N 1
ATOM 1284 C CA . PRO A 1 171 ? 11.337 -9.138 12.349 1.00 77.44 171 PRO A CA 1
ATOM 1285 C C . PRO A 1 171 ? 10.220 -9.872 11.587 1.00 77.44 171 PRO A C 1
ATOM 1287 O O . PRO A 1 171 ? 10.168 -9.821 10.359 1.00 77.44 171 PRO A O 1
ATOM 1290 N N . LEU A 1 172 ? 9.285 -10.486 12.312 1.00 77.88 172 LEU A N 1
ATOM 1291 C CA . LEU A 1 172 ? 8.164 -11.242 11.759 1.00 77.88 172 LEU A CA 1
ATOM 1292 C C . LEU A 1 172 ? 7.150 -10.347 11.015 1.00 77.88 172 LEU A C 1
ATOM 1294 O O . LEU A 1 172 ? 6.699 -10.709 9.929 1.00 77.88 172 LEU A O 1
ATOM 1298 N N . GLU A 1 173 ? 6.886 -9.133 11.514 1.00 72.38 173 GLU A N 1
ATOM 1299 C CA . GLU A 1 173 ? 6.035 -8.124 10.846 1.00 72.38 173 GLU A CA 1
ATOM 1300 C C . GLU A 1 173 ? 6.611 -7.678 9.493 1.00 72.38 173 GLU A C 1
ATOM 1302 O O . GLU A 1 173 ? 5.890 -7.383 8.533 1.00 72.38 173 GLU A O 1
ATOM 1307 N N . LYS A 1 174 ? 7.940 -7.697 9.369 1.00 72.94 174 LYS A N 1
ATOM 1308 C CA . LYS A 1 174 ? 8.642 -7.325 8.135 1.00 72.94 174 LYS A CA 1
ATOM 1309 C C . LYS A 1 174 ? 8.627 -8.442 7.104 1.00 72.94 174 LYS A C 1
ATOM 1311 O O . LYS A 1 174 ? 8.458 -8.159 5.918 1.00 72.94 174 LYS A O 1
ATOM 1316 N N . ILE A 1 175 ? 8.786 -9.691 7.546 1.00 83.62 175 ILE A N 1
ATOM 1317 C CA . ILE A 1 175 ? 8.718 -10.861 6.662 1.00 83.62 175 ILE A CA 1
ATOM 1318 C C . ILE A 1 175 ? 7.322 -10.952 6.046 1.00 83.62 175 ILE A C 1
ATOM 1320 O O . ILE A 1 175 ? 7.213 -11.102 4.833 1.00 83.62 175 ILE A O 1
ATOM 1324 N N . SER A 1 176 ? 6.258 -10.746 6.829 1.00 84.94 176 SER A N 1
ATOM 1325 C CA . SER A 1 176 ? 4.899 -10.737 6.278 1.00 84.94 176 SER A CA 1
ATOM 1326 C C . SER A 1 176 ? 4.682 -9.631 5.244 1.00 84.94 176 SER A C 1
ATOM 1328 O O . SER A 1 176 ? 4.077 -9.890 4.210 1.00 84.94 176 SER A O 1
ATOM 1330 N N . GLY A 1 177 ? 5.206 -8.418 5.468 1.00 80.62 177 GLY A N 1
ATOM 1331 C CA . GLY A 1 177 ? 5.093 -7.328 4.491 1.00 80.62 177 GLY A CA 1
ATOM 1332 C C . GLY A 1 177 ? 5.790 -7.651 3.166 1.00 80.62 177 GLY A C 1
ATOM 1333 O O . GLY A 1 177 ? 5.237 -7.387 2.099 1.00 80.62 177 GLY A O 1
ATOM 1334 N N . LEU A 1 178 ? 6.966 -8.285 3.236 1.00 84.38 178 LEU A N 1
ATOM 1335 C CA . LEU A 1 178 ? 7.711 -8.745 2.062 1.00 84.38 178 LEU A CA 1
ATOM 1336 C C . LEU A 1 178 ? 6.965 -9.864 1.318 1.00 84.38 178 LEU A C 1
ATOM 1338 O O . LEU A 1 178 ? 6.795 -9.778 0.106 1.00 84.38 178 LEU A O 1
ATOM 1342 N N . VAL A 1 179 ? 6.484 -10.887 2.033 1.00 87.94 179 VAL A N 1
ATOM 1343 C CA . VAL A 1 179 ? 5.752 -12.024 1.444 1.00 87.94 179 VAL A CA 1
ATOM 1344 C C . VAL A 1 179 ? 4.457 -11.564 0.778 1.00 87.94 179 VAL A C 1
ATOM 1346 O O . VAL A 1 179 ? 4.151 -12.000 -0.332 1.00 87.94 179 VAL A O 1
ATOM 1349 N N . VAL A 1 180 ? 3.716 -10.647 1.409 1.00 87.00 180 VAL A N 1
ATOM 1350 C CA . VAL A 1 180 ? 2.502 -10.061 0.823 1.00 87.00 180 VAL A CA 1
ATOM 1351 C C . VAL A 1 180 ? 2.847 -9.228 -0.414 1.00 87.00 180 VAL A C 1
ATOM 1353 O O . VAL A 1 180 ? 2.139 -9.321 -1.413 1.00 87.00 180 VAL A O 1
ATOM 1356 N N . GLY A 1 181 ? 3.950 -8.470 -0.392 1.00 87.06 181 GLY A N 1
ATOM 1357 C CA . GLY A 1 181 ? 4.441 -7.719 -1.553 1.00 87.06 181 GLY A CA 1
ATOM 1358 C C . GLY A 1 181 ? 4.792 -8.619 -2.741 1.00 87.06 181 GLY A C 1
ATOM 1359 O O . GLY A 1 181 ? 4.319 -8.380 -3.850 1.00 87.06 181 GLY A O 1
ATOM 1360 N N . ILE A 1 182 ? 5.548 -9.695 -2.499 1.00 89.31 182 ILE A N 1
ATOM 1361 C CA . ILE A 1 182 ? 5.911 -10.687 -3.524 1.00 89.31 182 ILE A CA 1
ATOM 1362 C C . ILE A 1 182 ? 4.661 -11.382 -4.066 1.00 89.31 182 ILE A C 1
ATOM 1364 O O . ILE A 1 182 ? 4.484 -11.469 -5.276 1.00 89.31 182 ILE A O 1
ATOM 1368 N N . THR A 1 183 ? 3.764 -11.836 -3.189 1.00 91.44 183 THR A N 1
ATOM 1369 C CA . THR A 1 183 ? 2.515 -12.496 -3.599 1.00 91.44 183 THR A CA 1
ATOM 1370 C C . THR A 1 183 ? 1.648 -11.570 -4.454 1.00 91.44 183 THR A C 1
ATOM 1372 O O . THR A 1 183 ? 1.137 -11.993 -5.488 1.00 91.44 183 THR A O 1
ATOM 1375 N N . ALA A 1 184 ? 1.509 -10.297 -4.066 1.00 89.25 184 ALA A N 1
ATOM 1376 C CA . ALA A 1 184 ? 0.766 -9.308 -4.843 1.00 89.25 184 ALA A CA 1
ATOM 1377 C C . ALA A 1 184 ? 1.403 -9.068 -6.219 1.00 89.25 184 ALA A C 1
ATOM 1379 O O . ALA A 1 184 ? 0.692 -9.036 -7.220 1.00 89.25 184 ALA A O 1
ATOM 1380 N N . TYR A 1 185 ? 2.732 -8.968 -6.281 1.00 92.75 185 TYR A N 1
ATOM 1381 C CA . TYR A 1 185 ? 3.462 -8.866 -7.542 1.00 92.75 185 TYR A CA 1
ATOM 1382 C C . TYR A 1 185 ? 3.231 -10.094 -8.441 1.00 92.75 185 TYR A C 1
ATOM 1384 O O . TYR A 1 185 ? 2.858 -9.946 -9.603 1.00 92.75 185 TYR A O 1
ATOM 1392 N N . LEU A 1 186 ? 3.337 -11.314 -7.908 1.00 93.62 186 LEU A N 1
ATOM 1393 C CA . LEU A 1 186 ? 3.044 -12.535 -8.670 1.00 93.62 186 LEU A CA 1
ATOM 1394 C C . LEU A 1 186 ? 1.597 -12.567 -9.176 1.00 93.62 186 LEU A C 1
ATOM 1396 O O . LEU A 1 186 ? 1.347 -12.990 -10.300 1.00 93.62 186 LEU A O 1
ATOM 1400 N N . PHE A 1 187 ? 0.647 -12.061 -8.388 1.00 91.88 187 PHE A N 1
ATOM 1401 C CA . PHE A 1 187 ? -0.743 -11.945 -8.817 1.00 91.88 187 PHE A CA 1
ATOM 1402 C C . PHE A 1 187 ? -0.906 -10.981 -10.002 1.00 91.88 187 PHE A C 1
ATOM 1404 O O . PHE A 1 187 ? -1.668 -11.268 -10.921 1.00 91.88 187 PHE A O 1
ATOM 1411 N N . THR A 1 188 ? -0.147 -9.876 -10.037 1.00 89.44 188 THR A N 1
ATOM 1412 C CA . THR A 1 188 ? -0.142 -8.960 -11.196 1.00 89.44 188 THR A CA 1
ATOM 1413 C C . THR A 1 188 ? 0.445 -9.578 -12.463 1.00 89.44 188 THR A C 1
ATOM 1415 O O . THR A 1 188 ? 0.136 -9.116 -13.558 1.00 89.44 188 THR A O 1
ATOM 1418 N N . LYS A 1 189 ? 1.242 -10.646 -12.337 1.00 90.69 189 LYS A N 1
ATOM 1419 C CA . LYS A 1 189 ? 1.797 -11.390 -13.474 1.00 90.69 189 LYS A CA 1
ATOM 1420 C C . LYS A 1 189 ? 0.840 -12.409 -14.078 1.00 90.69 189 LYS A C 1
ATOM 1422 O O . LYS A 1 189 ? 1.138 -12.920 -15.154 1.00 90.69 189 LYS A O 1
ATOM 1427 N N . ILE A 1 190 ? -0.285 -12.712 -13.429 1.00 91.50 190 ILE A N 1
ATOM 1428 C CA . ILE A 1 190 ? -1.276 -13.632 -13.989 1.00 91.50 190 ILE A CA 1
ATOM 1429 C C . ILE A 1 190 ? -1.873 -12.956 -15.229 1.00 91.50 190 ILE A C 1
ATOM 1431 O O . ILE A 1 190 ? -2.535 -11.922 -15.087 1.00 91.50 190 ILE A O 1
ATOM 1435 N N . PRO A 1 191 ? -1.662 -13.497 -16.444 1.00 85.06 191 PRO A N 1
ATOM 1436 C CA . PRO A 1 191 ? -2.295 -12.952 -17.626 1.00 85.06 191 PRO A CA 1
ATOM 1437 C C . PRO A 1 191 ? -3.799 -13.113 -17.435 1.00 85.06 191 PRO A C 1
ATOM 1439 O O . PRO A 1 191 ? -4.336 -14.221 -17.452 1.00 85.06 191 PRO A O 1
ATOM 1442 N N . MET A 1 192 ? -4.494 -11.994 -17.234 1.00 77.62 192 MET A N 1
ATOM 1443 C CA . MET A 1 192 ? -5.932 -11.933 -17.433 1.00 77.62 192 MET A CA 1
ATOM 1444 C C . MET A 1 192 ? -6.122 -12.160 -18.924 1.00 77.62 192 MET A C 1
ATOM 1446 O O . MET A 1 192 ? -6.126 -11.204 -19.699 1.00 77.62 192 MET A O 1
ATOM 1450 N N . HIS A 1 193 ? -6.179 -13.432 -19.333 1.00 70.69 193 HIS A N 1
ATOM 1451 C CA . HIS A 1 193 ? -6.654 -13.809 -20.647 1.00 70.69 193 HIS A CA 1
ATOM 1452 C C . HIS A 1 193 ? -7.995 -13.125 -20.759 1.00 70.69 193 HIS A C 1
ATOM 1454 O O . HIS A 1 193 ? -8.950 -13.474 -20.062 1.00 70.69 193 HIS A O 1
ATOM 1460 N N . THR A 1 194 ? -7.986 -12.041 -21.525 1.00 58.19 194 THR A N 1
ATOM 1461 C CA . THR A 1 194 ? -9.139 -11.231 -21.820 1.00 58.19 194 THR A CA 1
ATOM 1462 C C . THR A 1 194 ? -10.227 -12.223 -22.144 1.00 58.19 194 THR A C 1
ATOM 1464 O O . THR A 1 194 ? -10.091 -13.007 -23.085 1.00 58.19 194 THR A O 1
ATOM 1467 N N . LEU A 1 195 ? -11.256 -12.240 -21.289 1.00 58.94 195 LEU A N 1
ATOM 1468 C CA . LEU A 1 195 ? -12.560 -12.767 -21.637 1.00 58.94 195 LEU A CA 1
ATOM 1469 C C . LEU A 1 195 ? -12.853 -12.088 -22.960 1.00 58.94 195 LEU A C 1
ATOM 1471 O O . LEU A 1 195 ? -13.140 -10.891 -23.008 1.00 58.94 195 LEU A O 1
ATOM 1475 N N . THR A 1 196 ? -12.565 -12.814 -24.030 1.00 61.72 196 THR A N 1
ATOM 1476 C CA . THR A 1 196 ? -12.655 -12.341 -25.390 1.00 61.72 196 THR A CA 1
ATOM 1477 C C . THR A 1 196 ? -14.127 -12.063 -25.507 1.00 61.72 196 THR A C 1
ATOM 1479 O O . THR A 1 196 ? -14.933 -12.992 -25.519 1.00 61.72 196 THR A O 1
ATOM 1482 N N . ALA A 1 197 ? -14.486 -10.778 -25.432 1.00 64.50 197 ALA A N 1
ATOM 1483 C CA . ALA A 1 197 ? -15.847 -10.352 -25.657 1.00 64.50 197 ALA A CA 1
ATOM 1484 C C . ALA A 1 197 ? -16.243 -11.047 -26.959 1.00 64.50 197 ALA A C 1
ATOM 1486 O O . ALA A 1 197 ? -15.515 -10.863 -27.945 1.00 64.50 197 ALA A O 1
ATOM 1487 N N . PRO A 1 198 ? -17.263 -11.930 -26.938 1.00 64.12 198 PRO A N 1
ATOM 1488 C CA . PRO A 1 198 ? -17.605 -12.727 -28.096 1.00 64.12 198 PRO A CA 1
ATOM 1489 C C . PRO A 1 198 ? -17.718 -11.749 -29.242 1.00 64.12 198 PRO A C 1
ATOM 1491 O O . PRO A 1 198 ? -18.426 -10.740 -29.140 1.00 64.12 198 PRO A O 1
ATOM 1494 N N . SER A 1 199 ? -16.894 -11.990 -30.259 1.00 60.75 199 SER A N 1
ATOM 1495 C CA . SER A 1 199 ? -16.865 -11.192 -31.463 1.00 60.75 199 SER A CA 1
ATOM 1496 C C . SER A 1 199 ? -18.315 -10.957 -31.843 1.00 60.75 199 SER A C 1
ATOM 1498 O O . SER A 1 199 ? -19.077 -11.900 -32.065 1.00 60.75 199 SER A O 1
ATOM 1500 N N . ARG A 1 200 ? -18.724 -9.685 -31.829 1.00 57.41 200 ARG A N 1
ATOM 1501 C CA . ARG A 1 200 ? -20.003 -9.238 -32.371 1.00 57.41 200 ARG A CA 1
ATOM 1502 C C . ARG A 1 200 ? -19.901 -9.428 -33.879 1.00 57.41 200 ARG A C 1
ATOM 1504 O O . ARG A 1 200 ? -19.726 -8.487 -34.646 1.00 57.41 200 ARG A O 1
ATOM 1511 N N . ALA A 1 201 ? -19.887 -10.692 -34.283 1.00 59.25 201 ALA A N 1
ATOM 1512 C CA . ALA A 1 201 ? -20.029 -11.129 -35.637 1.00 59.25 201 ALA A CA 1
ATOM 1513 C C . ALA A 1 201 ? -21.366 -10.567 -36.105 1.00 59.25 201 ALA A C 1
ATOM 1515 O O . ALA A 1 201 ? -22.402 -10.818 -35.495 1.00 59.25 201 ALA A O 1
ATOM 1516 N N . LYS A 1 202 ? -21.301 -9.794 -37.188 1.00 57.19 202 LYS A N 1
ATOM 1517 C CA . LYS A 1 202 ? -22.435 -9.456 -38.048 1.00 57.19 202 LYS A CA 1
ATOM 1518 C C . LYS A 1 202 ? -23.624 -8.808 -37.338 1.00 57.19 202 LYS A C 1
ATOM 1520 O O . LYS A 1 202 ? -24.612 -9.460 -37.059 1.00 57.19 202 LYS A O 1
ATOM 1525 N N . MET A 1 203 ? -23.580 -7.493 -37.200 1.00 49.50 203 MET A N 1
ATOM 1526 C CA . MET A 1 203 ? -24.742 -6.607 -37.362 1.00 49.50 203 MET A CA 1
ATOM 1527 C C . MET A 1 203 ? -24.150 -5.203 -37.460 1.00 49.50 203 MET A C 1
ATOM 1529 O O . MET A 1 203 ? -23.503 -4.769 -36.518 1.00 49.50 203 MET A O 1
ATOM 1533 N N . LEU A 1 204 ? -24.265 -4.404 -38.507 1.00 53.94 204 LEU A N 1
ATOM 1534 C CA . LEU A 1 204 ? -24.893 -4.422 -39.824 1.00 53.94 204 LEU A CA 1
ATOM 1535 C C . LEU A 1 204 ? -24.354 -3.108 -40.435 1.00 53.94 204 LEU A C 1
ATOM 1537 O O . LEU A 1 204 ? -24.182 -2.141 -39.696 1.00 53.94 204 LEU A O 1
ATOM 1541 N N . HIS A 1 205 ? -24.038 -3.097 -41.730 1.00 57.84 205 HIS A N 1
ATOM 1542 C CA . HIS A 1 205 ? -23.858 -1.911 -42.584 1.00 57.84 205 HIS A CA 1
ATOM 1543 C C . HIS A 1 205 ? -23.951 -0.535 -41.884 1.00 57.84 205 HIS A C 1
ATOM 1545 O O . HIS A 1 205 ? -25.045 -0.030 -41.642 1.00 57.84 205 HIS A O 1
ATOM 1551 N N . GLN A 1 206 ? -22.806 0.101 -41.619 1.00 53.41 206 GLN A N 1
ATOM 1552 C CA . GLN A 1 206 ? -22.766 1.516 -41.250 1.00 53.41 206 GLN A CA 1
ATOM 1553 C C . GLN A 1 206 ? -22.222 2.309 -42.448 1.00 53.41 206 GLN A C 1
ATOM 1555 O O . GLN A 1 206 ? -21.113 2.018 -42.903 1.00 53.41 206 GLN A O 1
ATOM 1560 N N . PRO A 1 207 ? -23.009 3.233 -43.025 1.00 57.53 207 PRO A N 1
ATOM 1561 C CA . PRO A 1 207 ? -22.636 3.946 -44.236 1.00 57.53 207 PRO A CA 1
ATOM 1562 C C . PRO A 1 207 ? -21.500 4.937 -43.974 1.00 57.53 207 PRO A C 1
ATOM 1564 O O . PRO A 1 207 ? -21.452 5.626 -42.954 1.00 57.53 207 PRO A O 1
ATOM 1567 N N . SER A 1 208 ? -20.589 4.987 -44.940 1.00 59.22 208 SER A N 1
ATOM 1568 C CA . SER A 1 208 ? -19.459 5.900 -45.041 1.00 59.22 208 SER A CA 1
ATOM 1569 C C . SER A 1 208 ? -19.926 7.356 -45.004 1.00 59.22 208 SER A C 1
ATOM 1571 O O . SER A 1 208 ? -20.408 7.888 -45.999 1.00 59.22 208 SER A O 1
ATOM 1573 N N . GLY A 1 209 ? -19.769 8.017 -43.862 1.00 59.69 209 G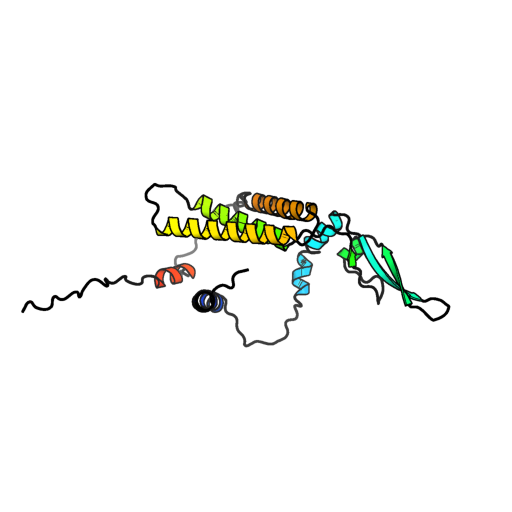LY A N 1
ATOM 1574 C CA . GLY A 1 209 ? -20.048 9.441 -43.733 1.00 59.69 209 GLY A CA 1
ATOM 1575 C C . GLY A 1 209 ? -19.401 10.017 -42.483 1.00 59.69 209 GLY A C 1
ATOM 1576 O O . GLY A 1 209 ? -19.949 9.900 -41.397 1.00 59.69 209 GLY A O 1
ATOM 1577 N N . MET A 1 210 ? -18.232 10.641 -42.661 1.00 51.97 210 MET A N 1
ATOM 1578 C CA . MET A 1 210 ? -17.569 11.537 -41.701 1.00 51.97 210 MET A CA 1
ATOM 1579 C C . MET A 1 210 ? -17.167 10.932 -40.340 1.00 51.97 210 MET A C 1
ATOM 1581 O O . MET A 1 210 ? -17.686 11.302 -39.289 1.00 51.97 210 MET A O 1
ATOM 1585 N N . LEU A 1 211 ? -16.127 10.089 -40.332 1.00 48.16 211 LEU A N 1
ATOM 1586 C CA . LEU A 1 211 ? -15.312 9.890 -39.128 1.00 48.16 211 LEU A CA 1
ATOM 1587 C C . LEU A 1 211 ? -14.282 11.021 -39.012 1.00 48.16 211 LEU A C 1
ATOM 1589 O O . LEU A 1 211 ? -13.226 10.991 -39.642 1.00 48.16 211 LEU A O 1
ATOM 1593 N N . ALA A 1 212 ? -14.574 11.997 -38.155 1.00 55.81 212 ALA A N 1
ATOM 1594 C CA . ALA A 1 212 ? -13.548 12.844 -37.567 1.00 55.81 212 ALA A CA 1
ATOM 1595 C C . ALA A 1 212 ? -12.610 11.944 -36.748 1.00 55.81 212 ALA A C 1
ATOM 1597 O O . ALA A 1 212 ? -12.981 11.414 -35.700 1.00 55.81 212 ALA A O 1
ATOM 1598 N N . THR A 1 213 ? -11.398 11.727 -37.255 1.00 51.16 213 THR A N 1
ATOM 1599 C CA . THR A 1 213 ? -10.350 10.965 -36.580 1.00 51.16 213 THR A CA 1
ATOM 1600 C C . THR A 1 213 ? -9.952 11.686 -35.294 1.00 51.16 213 THR A C 1
ATOM 1602 O O . THR A 1 213 ? -9.084 12.563 -35.290 1.00 51.16 213 THR A O 1
ATOM 1605 N N . SER A 1 214 ? -10.599 11.319 -34.190 1.00 52.84 214 SER A N 1
ATOM 1606 C CA . SER A 1 214 ? -10.133 11.594 -32.837 1.00 52.84 214 SER A CA 1
ATOM 1607 C C . SER A 1 214 ? -8.811 10.855 -32.650 1.00 52.84 214 SER A C 1
ATOM 1609 O O . SER A 1 214 ? -8.755 9.671 -32.319 1.00 52.84 214 SER A O 1
ATOM 1611 N N . THR A 1 215 ? -7.720 11.536 -32.986 1.00 53.62 215 THR A N 1
ATOM 1612 C CA . THR A 1 215 ? -6.380 11.054 -32.687 1.00 53.62 215 THR A CA 1
ATOM 1613 C C . THR A 1 215 ? -6.232 10.992 -31.169 1.00 53.62 215 THR A C 1
ATOM 1615 O O . THR A 1 215 ? -6.454 12.007 -30.502 1.00 53.62 215 THR A O 1
ATOM 1618 N N . PRO A 1 216 ? -5.865 9.830 -30.602 1.00 52.97 216 PRO A N 1
ATOM 1619 C CA . PRO A 1 216 ? -5.677 9.710 -29.167 1.00 52.97 216 PRO A CA 1
ATOM 1620 C C . PRO A 1 216 ? -4.602 10.708 -28.720 1.00 52.97 216 PRO A C 1
ATOM 1622 O O . PRO A 1 216 ? -3.559 10.839 -29.365 1.00 52.97 216 PRO A O 1
ATOM 1625 N N . CYS A 1 217 ? -4.890 11.437 -27.639 1.00 53.12 217 CYS A N 1
ATOM 1626 C CA . CYS A 1 217 ? -4.145 12.614 -27.171 1.00 53.12 217 CYS A CA 1
ATOM 1627 C C . CYS A 1 217 ? -2.619 12.391 -27.096 1.00 53.12 217 CYS A C 1
ATOM 1629 O O . CYS A 1 217 ? -1.838 13.275 -27.449 1.00 53.12 217 CYS A O 1
ATOM 1631 N N . TRP A 1 218 ? -2.181 11.170 -26.766 1.00 56.41 218 TRP A N 1
ATOM 1632 C CA . TRP A 1 218 ? -0.764 10.806 -26.684 1.00 56.41 218 TRP A CA 1
ATOM 1633 C C . TRP A 1 218 ? -0.002 10.947 -28.019 1.00 56.41 218 TRP A C 1
ATOM 1635 O O . TRP A 1 218 ? 1.168 11.332 -28.014 1.00 56.41 218 TRP A O 1
ATOM 1645 N N . LYS A 1 219 ? -0.657 10.744 -29.176 1.00 51.81 219 LYS A N 1
ATOM 1646 C CA . LYS A 1 219 ? -0.022 10.945 -30.494 1.00 51.81 219 LYS A CA 1
ATOM 1647 C C . LYS A 1 219 ? 0.286 12.420 -30.785 1.00 51.81 219 LYS A C 1
ATOM 1649 O O . LYS A 1 219 ? 1.214 12.693 -31.540 1.00 51.81 219 LYS A O 1
ATOM 1654 N N . ARG A 1 220 ? -0.423 13.376 -30.166 1.00 57.81 220 ARG A N 1
ATOM 1655 C CA . ARG A 1 220 ? -0.108 14.816 -30.290 1.00 57.81 220 ARG A CA 1
ATOM 1656 C C . ARG A 1 220 ? 1.086 15.226 -29.430 1.00 57.81 220 ARG A C 1
ATOM 1658 O O . ARG A 1 220 ? 1.856 16.082 -29.849 1.00 57.81 220 ARG A O 1
ATOM 1665 N N . VAL A 1 221 ? 1.287 14.575 -28.283 1.00 58.19 221 VAL A N 1
ATOM 1666 C CA . VAL A 1 221 ? 2.440 14.833 -27.402 1.00 58.19 221 VAL A CA 1
ATOM 1667 C C . VAL A 1 221 ? 3.748 14.348 -28.037 1.00 58.19 221 VAL A C 1
ATOM 1669 O O . VAL A 1 221 ? 4.760 15.039 -27.959 1.00 58.19 221 VAL A O 1
ATOM 1672 N N . LEU A 1 222 ? 3.730 13.208 -28.735 1.00 55.81 222 LEU A N 1
ATOM 1673 C CA . LEU A 1 222 ? 4.902 12.722 -29.476 1.00 55.81 222 LEU A CA 1
ATOM 1674 C C . LEU A 1 222 ? 5.196 13.542 -30.742 1.00 55.81 222 LEU A C 1
ATOM 1676 O O . LEU A 1 222 ? 6.361 13.790 -31.037 1.00 55.81 222 LEU A O 1
ATOM 1680 N N . ALA A 1 223 ? 4.173 14.031 -31.452 1.00 55.53 223 ALA A N 1
ATOM 1681 C CA . ALA A 1 223 ? 4.369 14.873 -32.637 1.00 55.53 223 ALA A CA 1
ATOM 1682 C C . ALA A 1 223 ? 4.972 16.256 -32.308 1.00 55.53 223 ALA A C 1
ATOM 1684 O O . ALA A 1 223 ? 5.689 16.824 -33.128 1.00 55.53 223 ALA A O 1
ATOM 1685 N N . ALA A 1 224 ? 4.749 16.773 -31.094 1.00 55.91 224 ALA A N 1
ATOM 1686 C CA . ALA A 1 224 ? 5.338 18.029 -30.626 1.00 55.91 224 ALA A CA 1
ATOM 1687 C C . ALA A 1 224 ? 6.833 17.920 -30.245 1.00 55.91 224 ALA A C 1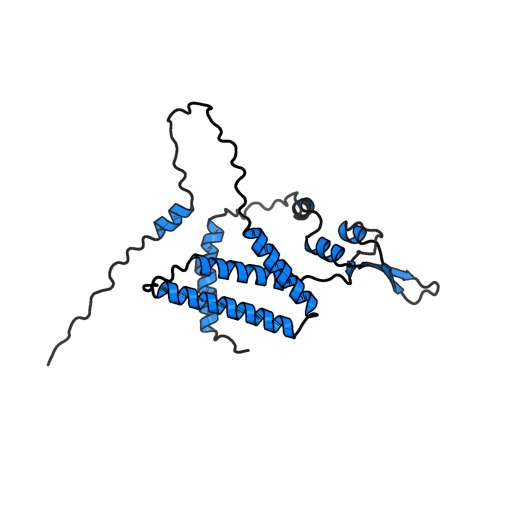
ATOM 1689 O O . ALA A 1 224 ? 7.477 18.939 -30.010 1.00 55.91 224 ALA A O 1
ATOM 1690 N N . ARG A 1 225 ? 7.406 16.705 -30.197 1.00 54.03 225 ARG A N 1
ATOM 1691 C CA . ARG A 1 225 ? 8.829 16.466 -29.885 1.00 54.03 225 ARG A CA 1
ATOM 1692 C C . ARG A 1 225 ? 9.742 16.322 -31.106 1.00 54.03 225 ARG A C 1
ATOM 1694 O O . ARG A 1 225 ? 10.925 16.046 -30.922 1.00 54.03 225 ARG A O 1
ATOM 1701 N N . ASN A 1 226 ? 9.258 16.579 -32.324 1.00 49.53 226 ASN A N 1
ATOM 1702 C CA . ASN A 1 226 ? 10.132 16.810 -33.481 1.00 49.53 226 ASN A CA 1
ATOM 1703 C C . ASN A 1 226 ? 10.845 18.167 -33.333 1.00 49.53 226 ASN A C 1
ATOM 1705 O O . ASN A 1 226 ? 10.568 19.124 -34.049 1.00 49.53 226 ASN A O 1
ATOM 1709 N N . ILE A 1 227 ? 11.761 18.247 -32.367 1.00 52.47 227 ILE A N 1
ATOM 1710 C CA . ILE A 1 227 ? 12.773 19.291 -32.287 1.00 52.47 227 ILE A CA 1
ATOM 1711 C C . ILE A 1 227 ? 13.795 18.931 -33.369 1.00 52.47 227 ILE A C 1
ATOM 1713 O O . ILE A 1 227 ? 14.477 17.911 -33.235 1.00 52.47 227 ILE A O 1
ATOM 1717 N N . PRO A 1 228 ? 13.914 19.708 -34.457 1.00 50.09 228 PRO A N 1
ATOM 1718 C CA . PRO A 1 228 ? 15.002 19.507 -35.392 1.00 50.09 228 PRO A CA 1
ATOM 1719 C C . PRO A 1 228 ? 16.307 19.782 -34.640 1.00 50.09 228 PRO A C 1
ATOM 1721 O O . PRO A 1 228 ? 16.610 20.925 -34.301 1.00 50.09 228 PRO A O 1
ATOM 1724 N N . LEU A 1 229 ? 17.085 18.730 -34.383 1.00 48.50 229 LEU A N 1
ATOM 1725 C CA . LEU A 1 229 ? 18.501 18.809 -34.029 1.00 48.50 229 LEU A CA 1
ATOM 1726 C C . LEU A 1 229 ? 19.260 19.414 -35.224 1.00 48.50 229 LEU A C 1
ATOM 1728 O O . LEU A 1 229 ? 19.965 18.732 -35.963 1.00 48.50 229 LEU A O 1
ATOM 1732 N N . ARG A 1 230 ? 19.079 20.717 -35.466 1.00 50.25 230 ARG A N 1
ATOM 1733 C CA . ARG A 1 230 ? 19.932 21.490 -36.366 1.00 50.25 230 ARG A CA 1
ATOM 1734 C C . ARG A 1 230 ? 21.272 21.688 -35.669 1.00 50.25 230 ARG A C 1
ATOM 1736 O O . ARG A 1 230 ? 21.427 22.570 -34.835 1.00 50.25 230 ARG A O 1
ATOM 1743 N N . ALA A 1 231 ? 22.203 20.808 -36.022 1.00 51.88 231 ALA A N 1
ATOM 1744 C CA . ALA A 1 231 ? 23.606 21.098 -36.294 1.00 51.88 231 ALA A CA 1
ATOM 1745 C C . ALA A 1 231 ? 24.167 22.379 -35.641 1.00 51.88 231 ALA A C 1
ATOM 1747 O O . ALA A 1 231 ? 24.346 23.402 -36.300 1.00 51.88 231 ALA A O 1
ATOM 1748 N N . ALA A 1 232 ? 24.538 22.293 -34.363 1.00 52.16 232 ALA A N 1
ATOM 1749 C CA . ALA A 1 232 ? 25.545 23.175 -33.781 1.00 52.16 232 ALA A CA 1
ATOM 1750 C C . ALA A 1 232 ? 26.935 22.630 -34.155 1.00 52.16 232 ALA A C 1
ATOM 1752 O O . ALA A 1 232 ? 27.646 22.040 -33.347 1.00 52.16 232 ALA A O 1
ATOM 1753 N N . THR A 1 233 ? 27.295 22.745 -35.433 1.00 61.22 233 THR A N 1
ATOM 1754 C CA . THR A 1 233 ? 28.627 22.395 -35.944 1.00 61.22 233 THR A CA 1
ATOM 1755 C C . THR A 1 233 ? 29.049 23.454 -36.954 1.00 61.22 233 THR A C 1
ATOM 1757 O O . THR A 1 233 ? 28.930 23.250 -38.154 1.00 61.22 233 THR A O 1
ATOM 1760 N N . ARG A 1 234 ? 29.496 24.621 -36.471 1.00 54.44 234 ARG A N 1
ATOM 1761 C CA . ARG A 1 234 ? 30.467 25.503 -37.153 1.00 54.44 234 ARG A CA 1
ATOM 1762 C C . ARG A 1 234 ? 30.661 26.803 -36.382 1.00 54.44 234 ARG A C 1
ATOM 1764 O O . ARG A 1 234 ? 29.743 27.608 -36.324 1.00 54.44 234 ARG A O 1
ATOM 1771 N N . ALA A 1 235 ? 31.870 27.000 -35.865 1.00 48.28 235 ALA A N 1
ATOM 1772 C CA . ALA A 1 235 ? 32.682 28.205 -36.077 1.00 48.28 235 ALA A CA 1
ATOM 1773 C C . ALA A 1 235 ? 33.923 28.135 -35.169 1.00 48.28 235 ALA A C 1
ATOM 1775 O O . ALA A 1 235 ? 33.996 28.795 -34.139 1.00 48.28 235 ALA A O 1
ATOM 1776 N N . ARG A 1 236 ? 34.911 27.317 -35.551 1.00 59.62 236 ARG A N 1
ATOM 1777 C CA . ARG A 1 236 ? 36.304 27.558 -35.161 1.00 59.62 236 ARG A CA 1
ATOM 1778 C C . ARG A 1 236 ? 36.956 28.173 -36.393 1.00 59.62 236 ARG A C 1
ATOM 1780 O O . ARG A 1 236 ? 37.348 27.451 -37.300 1.00 59.62 236 ARG A O 1
ATOM 1787 N N . SER A 1 237 ? 36.873 29.498 -36.479 1.00 63.81 237 SER A N 1
ATOM 1788 C CA . SER A 1 237 ? 37.614 30.293 -37.454 1.00 63.81 237 SER A CA 1
ATOM 1789 C C . SER A 1 237 ? 39.013 30.487 -36.901 1.00 63.81 237 SER A C 1
ATOM 1791 O O . SER A 1 237 ? 39.171 30.953 -35.773 1.00 63.81 237 SER A O 1
ATOM 1793 N N . ASP A 1 238 ? 39.990 30.103 -37.706 1.00 66.56 238 ASP A N 1
ATOM 1794 C CA . ASP A 1 238 ? 41.398 30.408 -37.533 1.00 66.56 238 ASP A CA 1
ATOM 1795 C C . ASP A 1 238 ? 41.628 31.923 -37.405 1.00 66.56 238 ASP A C 1
ATOM 1797 O O . ASP A 1 238 ? 40.922 32.732 -38.015 1.00 66.56 238 ASP A O 1
ATOM 1801 N N . GLY A 1 239 ? 42.623 32.283 -36.596 1.00 64.12 239 GLY A N 1
ATOM 1802 C CA . GLY A 1 239 ? 43.184 33.625 -36.459 1.00 64.12 239 GLY A CA 1
ATOM 1803 C C . GLY A 1 239 ? 44.716 33.553 -36.512 1.00 64.12 239 GLY A C 1
ATOM 1804 O O . GLY A 1 239 ? 45.273 32.482 -36.264 1.00 64.12 239 GLY A O 1
ATOM 1805 N N . PRO A 1 240 ? 45.383 34.649 -36.905 1.00 63.75 240 PRO A N 1
ATOM 1806 C CA . PRO A 1 240 ? 46.503 34.632 -37.841 1.00 63.75 240 PRO A CA 1
ATOM 1807 C C . PRO A 1 240 ? 47.857 34.324 -37.201 1.00 63.75 240 PRO A C 1
ATOM 1809 O O . PRO A 1 240 ? 48.089 34.571 -36.020 1.00 63.75 240 PRO A O 1
ATOM 1812 N N . LYS A 1 241 ? 48.753 33.800 -38.042 1.00 58.91 241 LYS A N 1
ATOM 1813 C CA . LYS A 1 241 ? 50.196 33.822 -37.818 1.00 58.91 241 LYS A CA 1
ATOM 1814 C C . LYS A 1 241 ? 50.693 35.229 -38.131 1.00 58.91 241 LYS A C 1
ATOM 1816 O O . LYS A 1 241 ? 50.543 35.632 -39.279 1.00 58.91 241 LYS A O 1
ATOM 1821 N N . ASP A 1 242 ? 51.301 35.869 -37.143 1.00 70.00 242 ASP A N 1
ATOM 1822 C CA . ASP A 1 242 ? 52.400 36.825 -37.295 1.00 70.00 242 ASP A CA 1
ATOM 1823 C C . ASP A 1 242 ? 53.444 36.502 -36.217 1.00 70.00 242 ASP A C 1
ATOM 1825 O O . ASP A 1 242 ? 53.032 36.243 -35.058 1.00 70.00 242 ASP A O 1
#

Sequence (242 aa):
MPLLSRPVQDALETTLLGTVYPVLASTCGYDPGRSRRPPGSPLAFASRFGPSLRTRAAALSGAECVIQLPWYTPTGGDVGAQVLTVPAEYCVQRRPITTRGIPRLTRGHDVSGGIFLLSLSILTLVDDVATDAPFDALASRVQLTGGVATAALVALWHWMLLMTRVYFHLPLEKISGLVVGITAYLFTKIPMHTLTAPSRAKMLHQPSGMLATSTPCWKRVLAARNIPLRAATRARSDGPKD

Secondary structure (DSSP, 8-state):
-PPPPHHHHHHHHHHHHHHTHHHHHTTS---TT-----S--THHHHHTT-S-HHHHHHHHTT-EEEEEEEEE-TTSS-EEEEEEEE-HHHHHHT--SSSS---EEES-----HHHHHHHHHHHHHHHHHHHS----TT--HHHHHHHHHHHHHHHHHHHHHHHHHHHSS-HHHHHHHHHHHHHHHHHHTS--------------------------HHHHHHHTT-----------------

Nearest PDB structures (foldseek):
  8fck-assembly1_D  TM=2.395E-01  e=7.904E+00  Xenopus laevis

=== Feature glossary ===
Annotated list of the representations used here:

Nearest PDB structures. The Foldseek neighbor list gives the closest experimentally determined structures in the PDB, ranked by structural alignment. TM-score near 1 means near-identical fold; near 0.3 means only rough topology match. This is how one finds what a novel Alpha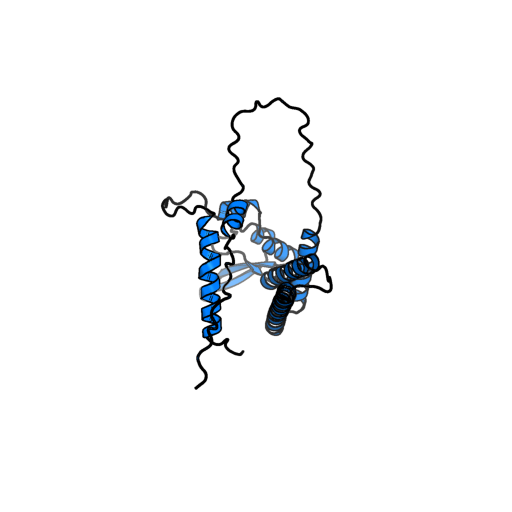Fold prediction most resembles in the solved-structure universe.

Foldseek 3Di. Foldseek's 3Di representation compresses backbone geometry into a per-residue letter drawn from a learned twenty-state alphabet. It captures the tertiary interaction pattern around each residue — which residues are packed against it in space, regardless of where they are in sequence.

Radius of gyration, Cα contacts, bounding box. Radius of gyration (Rg) is the root-mean-square distance of Cα atoms from their centroid — a single number for overall size and compactness. A globular domain of N residues has Rg ≈ 2.2·N^0.38 Å; an extended or disordered chain has a much larger Rg. The Cα contact count is the number of residue pairs whose Cα atoms are within 8 Å and are more than four positions apart in sequence — a standard proxy for tertiary packing density. The bounding box is the smallest axis-aligned box enclosing all Cα atoms.

InterPro / GO / CATH / organism. The annotation block draws on four external resources. InterPro: which protein families and domains the sequence belongs to. GO: standardized terms for what the protein does, what process it participates in, and where in the cell it acts. CATH: which structural fold it has in the CATH hierarchy. Organism: the species of origin.

mmCIF coordinates. The mmCIF block holds the 3D Cartesian coordinates of each backbone atom (N, Cα, C, O) in ångströms. mmCIF is the PDB's canonical archive format — a tagged-loop text representation of the atomic model.

pLDDT. pLDDT is the predicted lDDT-Cα score: AlphaFold's confidence that the local environment of each residue (all inter-atomic distances within 15 Å) is correctly placed. It is a per-residue number between 0 and 100, with higher meaning more reliable.

Backbone torsions (φ/ψ). φ (phi) and ψ (psi) are the two rotatable backbone dihedrals per residue: φ is the C(i-1)–N–Cα–C torsion, ψ is the N–Cα–C–N(i+1) torsion, both in degrees on (−180°, 180°]. α-helical residues cluster near (−60°, −45°); β-strand residues near (−120°, +130°). A Ramachandran plot is simply a scatter of (φ, ψ) for every residue.

B-factor. For experimental (PDB) structures, the B-factor (temperature factor) quantifies the positional spread of each atom in the crystal — a combination of thermal vibration and static disorder — in units of Å². High B-factors mark flexible loops or poorly resolved regions; low B-factors mark the rigid, well-ordered core.

Secondary structure (3-state, P-SEA). SS3 is a coarse helix/strand/coil call (letters a/b/c) made by the P-SEA algorithm from inter-Cα distances and dihedrals. It is less detailed than DSSP but needs only Cα positions.

Predicted aligned error. Predicted aligned error is AlphaFold's pairwise confidence. Unlike pLDDT (per-residue), PAE is per-residue-pair and captures whether two parts of the structure are correctly placed relative to each other. Units are ångströms of expected positional error.

Solvent-accessible surface area. Solvent-accessible surface area (SASA) is the area in Å² traced out by the centre of a 1.4 Å probe sphere (a water molecule) rolled over the protein's van der Waals surface (Shrake–Rupley / Lee–Richards construction). Buried residues have near-zero SASA; fully exposed residues can exceed 200 Å². The total SASA scales roughly with the number of surface residues.

Secondary structure (8-state, DSSP). The SS8 string is DSSP's per-residue secondary-structure call. α-helix (H) means an i→i+4 H-bond ladder; β-strand (E) means the residue participates in a β-sheet; 3₁₀ (G) and π (I) are tighter and wider helices; T/S are turns/bends; '-' is loop.

Rendered structure images. Structure images are PyMOL renders from six orthogonal camera directions. Cartoon representation draws helices as coils and strands as arrows; sticks shows the backbone as bonds; surface shows the solvent-excluded envelope. Rainbow coloring maps sequence position to hue (blue→red, N→C); chain coloring assigns a distinct color per polypeptide.

Sequence. The amino-acid sequence is the protein's primary structure: the linear order of residues from the N-terminus to the C-terminus, written in one-letter code. Everything else here — the 3D coordinates, the secondary structure, the domain annotations — is ultimately a consequence of this string.

Contact-map, Ramachandran, and PAE plots. Three diagnostic plots accompany the record. The Cα contact map visualizes the tertiary structure as a 2D adjacency matrix (8 Å cutoff, sequence-local contacts suppressed). The Ramachandran plot shows the distribution of backbone (φ, ψ) torsions, with points in the α and β basins reflecting secondary structure content. The PAE plot shows AlphaFold's inter-residue confidence as a color matrix.